Protein AF-A0A925LC93-F1 (afdb_monomer)

Secondary structure (DSSP, 8-state):
---------PPBPTTT-PBP-TTSEETTTTEEHHHHHHHHHHHHHHHHHHHHHHHTT-HHHHHHHHHHHHHH-TT-HHHHHHHHHHHHHTT-HHHHHHHHHHHHHH--SS-THHHHHHHHHH-HHHHHHHHHHHHHHHHHHHHHHTT-HHHHHHHHHHHHHH-TT-HHHHHHHHHHHHHTT-HHHHHHHHHHHHHH-TT-HHHHHHHHHH-SS--HHHHHHHHHHHHHHHHHH-TT-----TTTT--

Structure (mmCIF, N/CA/C/O backbone):
data_AF-A0A925LC93-F1
#
_entry.id   AF-A0A925LC93-F1
#
loop_
_atom_site.group_PDB
_atom_site.id
_atom_site.type_symbol
_atom_site.label_atom_id
_atom_site.label_alt_id
_atom_site.label_comp_id
_atom_site.label_asym_id
_atom_site.label_entity_id
_atom_site.label_seq_id
_atom_site.pdbx_PDB_ins_code
_atom_site.Cartn_x
_atom_site.Cartn_y
_atom_site.Cartn_z
_atom_site.occupancy
_atom_site.B_iso_or_equiv
_atom_site.auth_seq_id
_atom_site.auth_comp_id
_atom_site.auth_asym_id
_atom_site.auth_atom_id
_atom_site.pdbx_PDB_model_num
ATOM 1 N N . MET A 1 1 ? 18.180 -1.014 -65.806 1.00 37.28 1 MET A N 1
ATOM 2 C CA . MET A 1 1 ? 18.749 -2.130 -65.021 1.00 37.28 1 MET A CA 1
ATOM 3 C C . MET A 1 1 ? 18.128 -2.098 -63.640 1.00 37.28 1 MET A C 1
ATOM 5 O O . MET A 1 1 ? 18.270 -1.112 -62.933 1.00 37.28 1 MET A O 1
ATOM 9 N N . ILE A 1 2 ? 17.341 -3.122 -63.325 1.00 39.12 2 ILE A N 1
ATOM 10 C CA . ILE A 1 2 ? 16.640 -3.269 -62.051 1.00 39.12 2 ILE A CA 1
ATOM 11 C C . ILE A 1 2 ? 17.611 -3.948 -61.084 1.00 39.12 2 ILE A C 1
ATOM 13 O O . ILE A 1 2 ? 17.962 -5.098 -61.310 1.00 39.12 2 ILE A O 1
ATOM 17 N N . SER A 1 3 ? 17.992 -3.267 -60.004 1.00 31.28 3 SER A N 1
ATOM 18 C CA . SER A 1 3 ? 18.526 -3.918 -58.802 1.00 31.28 3 SER A CA 1
ATOM 19 C C . SER A 1 3 ? 17.675 -3.491 -57.616 1.00 31.28 3 SER A C 1
ATOM 21 O O . SER A 1 3 ? 17.941 -2.492 -56.952 1.00 31.28 3 SER A O 1
ATOM 23 N N . LYS A 1 4 ? 16.601 -4.250 -57.372 1.00 45.09 4 LYS A N 1
ATOM 24 C CA . LYS A 1 4 ? 15.903 -4.244 -56.085 1.00 45.09 4 LYS A CA 1
ATOM 25 C C . LYS A 1 4 ? 16.819 -4.932 -55.074 1.00 45.09 4 LYS A C 1
ATOM 27 O O . LYS A 1 4 ? 16.870 -6.157 -55.032 1.00 45.09 4 LYS A O 1
ATOM 32 N N . VAL A 1 5 ? 17.528 -4.158 -54.257 1.00 43.91 5 VAL A N 1
ATOM 33 C CA . VAL A 1 5 ? 18.134 -4.680 -53.026 1.00 43.91 5 VAL A CA 1
ATOM 34 C C . VAL A 1 5 ? 17.002 -4.816 -52.010 1.00 43.91 5 VAL A C 1
ATOM 36 O O . VAL A 1 5 ? 16.633 -3.868 -51.322 1.00 43.91 5 VAL A O 1
ATOM 39 N N . GLY A 1 6 ? 16.375 -5.992 -51.995 1.00 47.94 6 GLY A N 1
ATOM 40 C CA . GLY A 1 6 ? 15.405 -6.382 -50.978 1.00 47.94 6 GLY A CA 1
ATOM 41 C C . GLY A 1 6 ? 16.116 -6.623 -49.652 1.00 47.94 6 GLY A C 1
ATOM 42 O O . GLY A 1 6 ? 16.463 -7.753 -49.334 1.00 47.94 6 GLY A O 1
ATOM 43 N N . GLY A 1 7 ? 16.366 -5.558 -48.893 1.00 47.12 7 GLY A N 1
ATOM 44 C CA . GLY A 1 7 ? 16.861 -5.663 -47.526 1.00 47.12 7 GLY A CA 1
ATOM 45 C C . GLY A 1 7 ? 15.715 -6.018 -46.584 1.00 47.12 7 GLY A C 1
ATOM 46 O O . GLY A 1 7 ? 14.952 -5.143 -46.180 1.00 47.12 7 GLY A O 1
ATOM 47 N N . THR A 1 8 ? 15.573 -7.293 -46.221 1.00 60.09 8 THR A N 1
ATOM 48 C CA . THR A 1 8 ? 14.817 -7.671 -45.020 1.00 60.09 8 THR A CA 1
ATOM 49 C C . THR A 1 8 ? 15.475 -6.999 -43.822 1.00 60.09 8 THR A C 1
ATOM 51 O O . THR A 1 8 ? 16.607 -7.327 -43.478 1.00 60.09 8 THR A O 1
ATOM 54 N N . VAL A 1 9 ? 14.784 -6.041 -43.204 1.00 67.06 9 VAL A N 1
ATOM 55 C CA . VAL A 1 9 ? 15.244 -5.415 -41.961 1.00 67.06 9 VAL A CA 1
ATOM 56 C C . VAL A 1 9 ? 15.332 -6.505 -40.894 1.00 67.06 9 VAL A C 1
ATOM 58 O O . VAL A 1 9 ? 14.314 -7.081 -40.502 1.00 67.06 9 VAL A O 1
ATOM 61 N N . ALA A 1 10 ? 16.555 -6.797 -40.455 1.00 73.44 10 ALA A N 1
ATOM 62 C CA . ALA A 1 10 ? 16.843 -7.668 -39.327 1.00 73.44 10 ALA A CA 1
ATOM 63 C C . ALA A 1 10 ? 16.026 -7.219 -38.107 1.00 73.44 10 ALA A C 1
ATOM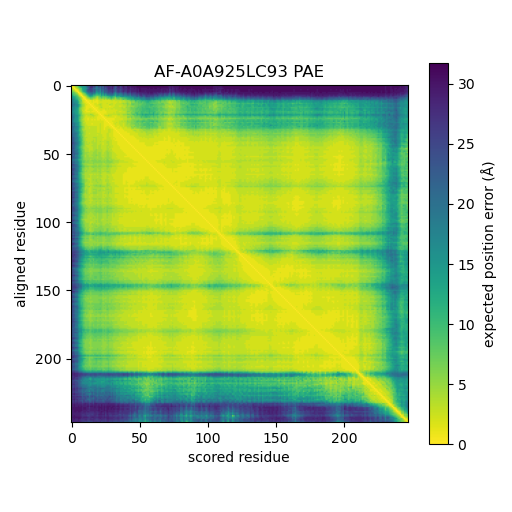 65 O O . ALA A 1 10 ? 16.143 -6.077 -37.652 1.00 73.44 10 ALA A O 1
ATOM 66 N N . LYS A 1 11 ? 15.158 -8.090 -37.579 1.00 86.19 11 LYS A N 1
ATOM 67 C CA . LYS A 1 11 ? 14.412 -7.769 -36.356 1.00 86.19 11 LYS A CA 1
ATOM 68 C C . LYS A 1 11 ? 15.338 -7.950 -35.162 1.00 86.19 11 LYS A C 1
ATOM 70 O O . LYS A 1 11 ? 15.930 -9.010 -35.001 1.00 86.19 11 LYS A O 1
ATOM 75 N N . ILE A 1 12 ? 15.420 -6.940 -34.304 1.00 91.44 12 ILE A N 1
ATOM 76 C CA . ILE A 1 12 ? 16.300 -6.942 -33.134 1.00 91.44 12 ILE A CA 1
ATOM 77 C C . ILE A 1 12 ? 15.511 -7.265 -31.862 1.00 91.44 12 ILE A C 1
ATOM 79 O O . ILE A 1 12 ? 14.385 -6.803 -31.667 1.00 91.44 12 ILE A O 1
ATOM 83 N N . CYS A 1 13 ? 16.107 -8.053 -30.969 1.00 88.75 13 CYS A N 1
ATOM 84 C CA . CYS A 1 13 ? 15.557 -8.365 -29.661 1.00 88.75 13 CYS A CA 1
ATOM 85 C C . CYS A 1 13 ? 15.525 -7.105 -28.777 1.00 88.75 13 CYS A C 1
ATOM 87 O O . CYS A 1 13 ? 16.584 -6.602 -28.394 1.00 88.75 13 CYS A O 1
ATOM 89 N N . PRO A 1 14 ? 14.347 -6.639 -28.327 1.00 85.75 14 PRO A N 1
ATOM 90 C CA . PRO A 1 14 ? 14.214 -5.416 -27.525 1.00 85.75 14 PRO A CA 1
ATOM 91 C C . PRO A 1 14 ? 14.820 -5.528 -26.117 1.00 85.75 14 PRO A C 1
ATOM 93 O O . PRO A 1 14 ? 14.906 -4.536 -25.399 1.00 85.75 14 PRO A O 1
ATOM 96 N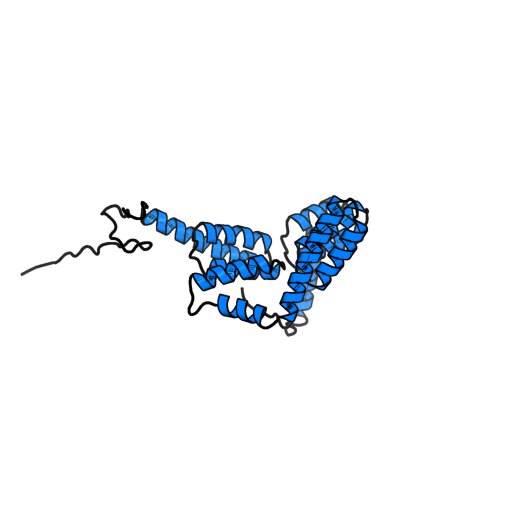 N . LYS A 1 15 ? 15.200 -6.737 -25.684 1.00 85.25 15 LYS A N 1
ATOM 97 C CA . LYS A 1 15 ? 15.798 -6.981 -24.366 1.00 85.25 15 LYS A CA 1
ATOM 98 C C . LYS A 1 15 ? 17.329 -6.954 -24.377 1.00 85.25 15 LYS A C 1
ATOM 100 O O . LYS A 1 15 ? 17.905 -6.480 -23.407 1.00 85.25 15 LYS A O 1
ATOM 105 N N . CYS A 1 16 ? 17.972 -7.500 -25.411 1.00 91.19 16 CYS A N 1
ATOM 106 C CA . CYS A 1 16 ? 19.435 -7.665 -25.447 1.00 91.19 16 CYS A CA 1
ATOM 107 C C . CYS A 1 16 ? 20.119 -7.070 -26.683 1.00 91.19 16 CYS A C 1
ATOM 109 O O . CYS A 1 16 ? 21.340 -7.046 -26.722 1.00 91.19 16 CYS A O 1
ATOM 111 N N . GLY A 1 17 ? 19.367 -6.590 -27.678 1.00 90.38 17 GLY A N 1
ATOM 112 C CA . GLY A 1 17 ? 19.939 -5.978 -28.878 1.00 90.38 17 GLY A CA 1
ATOM 113 C C . GLY A 1 17 ? 20.463 -6.962 -29.930 1.00 90.38 17 GLY A C 1
ATOM 114 O O . GLY A 1 17 ? 20.899 -6.520 -30.985 1.00 90.38 17 GLY A O 1
ATOM 115 N N . GLU A 1 18 ? 20.396 -8.275 -29.693 1.00 92.75 18 GLU A N 1
ATOM 116 C CA . GLU A 1 18 ? 20.768 -9.274 -30.702 1.00 92.75 18 GLU A CA 1
ATOM 117 C C . GLU A 1 18 ? 19.701 -9.459 -31.779 1.00 92.75 18 GLU A C 1
ATOM 119 O O . GLU A 1 18 ? 18.503 -9.309 -31.527 1.00 92.75 18 GLU A O 1
ATOM 124 N N . GLU A 1 19 ? 20.140 -9.859 -32.968 1.00 92.88 19 GLU A N 1
ATOM 125 C CA . GLU A 1 19 ? 19.260 -10.213 -34.072 1.00 92.88 19 GLU A CA 1
ATOM 126 C C . GLU A 1 19 ? 18.404 -11.446 -33.739 1.00 92.88 19 GLU A C 1
ATOM 128 O O . GLU A 1 19 ? 18.853 -12.436 -33.156 1.00 92.88 19 GLU A O 1
ATOM 133 N N . LEU A 1 20 ? 17.123 -11.368 -34.085 1.00 93.00 20 LEU A N 1
ATOM 134 C CA . LEU A 1 20 ? 16.190 -12.477 -33.981 1.00 93.00 20 LEU A CA 1
ATOM 135 C C . LEU A 1 20 ? 16.360 -13.399 -35.183 1.00 93.00 20 LEU A C 1
ATOM 137 O O . LEU A 1 20 ? 16.531 -12.945 -36.312 1.00 93.00 20 LEU A O 1
ATOM 141 N N . ASN A 1 21 ? 16.212 -14.705 -34.969 1.00 91.75 21 ASN A N 1
ATOM 142 C CA . ASN A 1 21 ? 16.171 -15.632 -36.095 1.00 91.75 21 ASN A CA 1
ATOM 143 C C . ASN A 1 21 ? 14.905 -15.426 -36.958 1.00 91.75 21 ASN A C 1
ATOM 145 O O . ASN A 1 21 ? 13.984 -14.691 -36.595 1.00 91.75 21 ASN A O 1
ATOM 149 N N . GLN A 1 22 ? 14.808 -16.151 -38.076 1.00 88.88 22 GLN A N 1
ATOM 150 C CA . GLN A 1 22 ? 13.672 -16.059 -39.009 1.00 88.88 22 GLN A CA 1
ATOM 151 C C . GLN A 1 22 ? 12.296 -16.318 -38.362 1.00 88.88 22 GLN A C 1
ATOM 153 O O . GLN A 1 22 ? 11.283 -15.830 -38.855 1.00 88.88 22 GLN A O 1
ATOM 158 N N . ARG A 1 23 ? 12.243 -17.055 -37.242 1.00 90.00 23 ARG A N 1
ATOM 159 C CA . ARG A 1 23 ? 11.014 -17.336 -36.475 1.00 90.00 23 ARG A CA 1
ATOM 160 C C . ARG A 1 23 ? 10.748 -16.308 -35.365 1.00 90.00 23 ARG A C 1
ATOM 162 O O . ARG A 1 23 ? 9.861 -16.512 -34.543 1.00 90.00 23 ARG A O 1
ATOM 169 N N . GLY A 1 24 ? 11.523 -15.225 -35.296 1.00 91.44 24 GLY A N 1
ATOM 170 C CA . GLY A 1 24 ? 11.398 -14.197 -34.264 1.00 91.44 24 GLY A CA 1
ATOM 171 C C . GLY A 1 24 ? 11.892 -14.638 -32.883 1.00 91.44 24 GLY A C 1
ATOM 172 O O . GLY A 1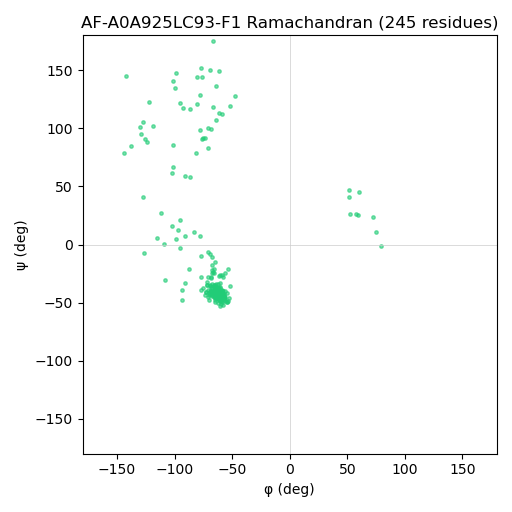 24 ? 11.440 -14.094 -31.880 1.00 91.44 24 GLY A O 1
ATOM 173 N N . PHE A 1 25 ? 12.779 -15.630 -32.792 1.00 94.12 25 PHE A N 1
ATOM 174 C CA . PHE A 1 25 ? 13.330 -16.122 -31.527 1.00 94.12 25 PHE A CA 1
ATOM 175 C C . PHE A 1 25 ? 14.717 -15.537 -31.248 1.00 94.12 25 PHE A C 1
ATOM 177 O O . PHE A 1 25 ? 15.576 -15.511 -32.129 1.00 94.12 25 PHE A O 1
ATOM 184 N N . CYS A 1 26 ? 14.936 -15.094 -30.008 1.00 93.88 26 CYS A N 1
ATOM 185 C CA . CYS A 1 26 ? 16.228 -14.608 -29.535 1.00 93.88 26 CYS A CA 1
ATOM 186 C C . CYS A 1 26 ? 17.017 -15.749 -28.881 1.00 93.88 26 CYS A C 1
ATOM 188 O O . CYS A 1 26 ? 16.591 -16.275 -27.850 1.00 93.88 26 CYS A O 1
ATOM 190 N N . ALA A 1 27 ? 18.178 -16.094 -29.444 1.00 93.12 27 ALA A N 1
ATOM 191 C CA . ALA A 1 27 ? 19.026 -17.174 -28.938 1.00 93.12 27 ALA A CA 1
ATOM 192 C C . ALA A 1 27 ? 19.593 -16.875 -27.539 1.00 93.12 27 ALA A C 1
ATOM 194 O O . ALA A 1 27 ? 19.545 -17.737 -26.662 1.00 93.12 27 ALA A O 1
ATOM 195 N N . ASN A 1 28 ? 20.046 -15.642 -27.302 1.00 93.25 28 ASN A N 1
ATOM 196 C CA . ASN A 1 28 ? 20.601 -15.226 -26.015 1.00 93.25 28 ASN A CA 1
ATOM 197 C C . ASN A 1 28 ? 19.532 -15.122 -24.912 1.00 93.25 28 ASN A C 1
ATOM 199 O O . ASN A 1 28 ? 19.661 -15.705 -23.838 1.00 93.25 28 ASN A O 1
ATOM 203 N N . CYS A 1 29 ? 18.402 -14.461 -25.189 1.00 91.12 29 CYS A N 1
ATOM 204 C CA . CYS A 1 29 ? 17.313 -14.340 -24.211 1.00 91.12 29 CYS A CA 1
ATOM 205 C C . CYS A 1 29 ? 16.450 -15.603 -24.069 1.00 91.12 29 CYS A C 1
ATOM 207 O O . CYS A 1 29 ? 15.614 -15.642 -23.164 1.00 91.12 29 CYS A O 1
ATOM 209 N N . LYS A 1 30 ? 16.621 -16.592 -24.956 1.00 94.19 30 LYS A N 1
ATOM 210 C CA . LYS A 1 30 ? 15.855 -17.848 -25.011 1.00 94.19 30 LYS A CA 1
ATOM 211 C C . LYS A 1 30 ? 14.337 -17.632 -25.005 1.00 94.19 30 LYS A C 1
ATOM 213 O O . LYS A 1 30 ? 13.597 -18.343 -24.331 1.00 94.19 30 LYS A O 1
ATOM 218 N N . ILE A 1 31 ? 13.869 -16.620 -25.735 1.00 91.12 31 ILE A N 1
ATOM 219 C CA . ILE A 1 31 ? 12.456 -16.225 -25.778 1.00 91.12 31 ILE A CA 1
ATOM 220 C C . ILE A 1 31 ? 12.064 -15.789 -27.188 1.00 91.12 31 ILE A C 1
ATOM 222 O O . ILE A 1 31 ? 12.865 -15.180 -27.904 1.00 91.12 31 ILE A O 1
ATOM 226 N N . SER A 1 32 ? 10.825 -16.085 -27.589 1.00 93.56 32 SER A N 1
ATOM 227 C CA . SER A 1 32 ? 10.263 -15.521 -28.814 1.00 93.56 32 SER A CA 1
ATOM 228 C C . SER A 1 32 ? 9.845 -14.067 -28.602 1.00 93.56 32 SER A C 1
ATOM 230 O O . SER A 1 32 ? 9.361 -13.678 -27.536 1.00 93.56 32 SER A O 1
ATOM 232 N N . PHE A 1 33 ? 10.019 -13.255 -29.639 1.00 89.94 33 PHE A N 1
ATOM 233 C CA . PHE A 1 33 ? 9.636 -11.850 -29.644 1.00 89.94 33 PHE A CA 1
ATOM 234 C C . PHE A 1 33 ? 8.142 -11.662 -29.370 1.00 89.94 33 PHE A C 1
ATOM 236 O O . PHE A 1 33 ? 7.778 -10.805 -28.573 1.00 89.94 33 PHE A O 1
ATOM 243 N N . GLU A 1 34 ? 7.288 -12.519 -29.932 1.00 91.31 34 GLU A N 1
ATOM 244 C CA . GLU A 1 34 ? 5.842 -12.483 -29.694 1.00 91.31 34 GLU A CA 1
ATOM 245 C C . GLU A 1 34 ? 5.492 -12.715 -28.214 1.00 91.31 34 GLU A C 1
ATOM 247 O O . GLU A 1 34 ? 4.667 -12.004 -27.642 1.00 91.31 34 GLU A O 1
ATOM 252 N N . VAL A 1 35 ? 6.140 -13.682 -27.552 1.00 91.38 35 VAL A N 1
ATOM 253 C CA . VAL A 1 35 ? 5.918 -13.930 -26.118 1.00 91.38 35 VAL A CA 1
ATOM 254 C C . VAL A 1 35 ? 6.415 -12.747 -25.288 1.00 91.38 35 VAL A C 1
ATOM 256 O O . VAL A 1 35 ? 5.733 -12.324 -24.355 1.00 91.38 35 VAL A O 1
ATOM 259 N N . TYR A 1 36 ? 7.569 -12.174 -25.640 1.00 90.50 36 TYR A N 1
ATOM 260 C CA . TYR A 1 36 ? 8.074 -10.965 -24.991 1.00 90.50 36 TYR A CA 1
ATOM 261 C C . TYR A 1 36 ? 7.093 -9.788 -25.127 1.00 90.50 36 TYR A C 1
ATOM 263 O O . TYR A 1 36 ? 6.801 -9.109 -24.141 1.00 90.50 36 TYR A O 1
ATOM 271 N N . GLU A 1 37 ? 6.555 -9.561 -26.324 1.00 91.31 37 GLU A N 1
ATOM 272 C CA . GLU A 1 37 ? 5.590 -8.496 -26.593 1.00 91.31 37 GLU A CA 1
ATOM 273 C C . GLU A 1 37 ? 4.298 -8.698 -25.796 1.00 91.31 37 GLU A C 1
ATOM 275 O O . GLU A 1 37 ? 3.832 -7.764 -25.141 1.00 91.31 37 GLU A O 1
ATOM 280 N N . LYS A 1 38 ? 3.779 -9.932 -25.746 1.00 94.69 38 LYS A N 1
ATOM 281 C CA . LYS A 1 38 ? 2.618 -10.282 -24.915 1.00 94.69 38 LYS A CA 1
ATOM 282 C C . LYS A 1 38 ? 2.865 -9.979 -23.438 1.00 94.69 38 LYS A C 1
ATOM 284 O O . LYS A 1 38 ? 2.020 -9.351 -22.810 1.00 94.69 38 LYS A O 1
ATOM 289 N N . ILE A 1 39 ? 4.033 -10.334 -22.894 1.00 93.75 39 ILE A N 1
ATOM 290 C CA . ILE A 1 39 ? 4.407 -10.020 -21.502 1.00 93.75 39 ILE A CA 1
ATOM 291 C C . ILE A 1 39 ? 4.383 -8.503 -21.251 1.00 93.75 39 ILE A C 1
ATOM 293 O O . ILE A 1 39 ? 3.812 -8.043 -20.256 1.00 93.75 39 ILE A O 1
ATOM 297 N N . LYS A 1 40 ? 4.969 -7.710 -22.158 1.00 94.75 40 LYS A N 1
ATOM 298 C CA . LYS A 1 40 ? 4.974 -6.242 -22.057 1.00 94.75 40 LYS A CA 1
ATOM 299 C C . LYS A 1 40 ? 3.565 -5.657 -22.155 1.00 94.75 40 LYS A C 1
ATOM 301 O O . LYS A 1 40 ? 3.217 -4.774 -21.370 1.00 94.75 40 LYS A O 1
ATOM 306 N N . LEU A 1 41 ? 2.745 -6.155 -23.079 1.00 96.25 41 LEU A N 1
ATOM 307 C CA . LEU A 1 41 ? 1.363 -5.717 -23.252 1.00 96.25 41 LEU A CA 1
ATOM 308 C C . LEU A 1 41 ? 0.515 -6.037 -22.015 1.00 96.25 41 LEU A C 1
ATOM 310 O O . LEU A 1 41 ? -0.182 -5.153 -21.519 1.00 96.25 41 LEU A O 1
ATOM 314 N N . SER A 1 42 ? 0.637 -7.246 -21.460 1.00 97.88 42 SER A N 1
ATOM 315 C CA . SER A 1 42 ? -0.044 -7.629 -20.219 1.00 97.88 42 SER A CA 1
ATOM 316 C C . SER A 1 42 ? 0.337 -6.712 -19.057 1.00 97.88 42 SER A C 1
ATOM 318 O O . SER A 1 42 ? -0.531 -6.296 -18.290 1.00 97.88 42 SER A O 1
ATOM 320 N N . SER A 1 43 ? 1.614 -6.327 -18.943 1.00 98.31 43 SER A N 1
ATOM 321 C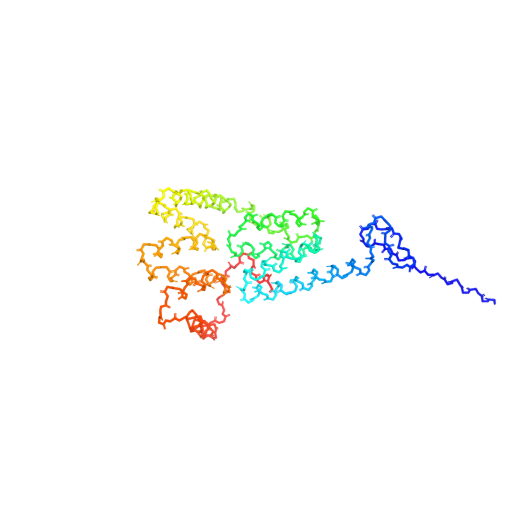 CA . SER A 1 43 ? 2.039 -5.357 -17.928 1.00 98.31 43 SER A CA 1
ATOM 322 C C . SER A 1 43 ? 1.360 -3.991 -18.102 1.00 98.31 43 SER A C 1
ATOM 324 O O . SER A 1 43 ? 0.862 -3.436 -17.119 1.00 98.31 43 SER A O 1
ATOM 326 N N . LYS A 1 44 ? 1.281 -3.465 -19.333 1.00 97.94 44 LYS A N 1
ATOM 327 C CA . LYS A 1 44 ? 0.609 -2.185 -19.633 1.00 97.94 44 LYS A CA 1
ATOM 328 C C . LYS A 1 44 ? -0.894 -2.232 -19.343 1.00 97.94 44 LYS A C 1
ATOM 330 O O . LYS A 1 44 ? -1.435 -1.296 -18.763 1.00 97.94 44 LYS A O 1
ATOM 335 N N . GLN A 1 45 ? -1.561 -3.331 -19.692 1.00 98.38 45 GLN A N 1
ATOM 336 C CA . GLN A 1 45 ? -2.982 -3.528 -19.390 1.00 98.38 45 GLN A CA 1
ATOM 337 C C . GLN A 1 45 ? -3.242 -3.524 -17.879 1.00 98.38 45 GLN A C 1
ATOM 339 O O . GLN A 1 45 ? -4.127 -2.814 -17.405 1.00 98.38 45 GLN A O 1
ATOM 344 N N . LEU A 1 46 ? -2.423 -4.251 -17.112 1.00 98.69 46 LEU A N 1
ATOM 345 C CA . LEU A 1 46 ? -2.511 -4.278 -15.650 1.00 98.69 46 LEU A CA 1
ATOM 346 C C . LEU A 1 46 ? -2.215 -2.910 -15.017 1.00 98.69 46 LEU A C 1
ATOM 348 O O . LEU A 1 46 ? -2.825 -2.566 -14.007 1.00 98.69 46 LEU A O 1
ATOM 352 N N . TYR A 1 47 ? -1.315 -2.117 -15.606 1.00 98.38 47 TYR A N 1
ATOM 353 C CA . TYR A 1 47 ? -1.083 -0.731 -15.191 1.00 98.38 47 TYR A CA 1
ATOM 354 C C . TYR A 1 47 ? -2.340 0.129 -15.371 1.00 98.38 47 TYR A C 1
ATOM 356 O O . TYR A 1 47 ? -2.774 0.765 -14.413 1.00 98.38 47 TYR A O 1
ATOM 364 N N . ASN A 1 48 ? -2.963 0.095 -16.553 1.00 98.06 48 ASN A N 1
ATOM 365 C CA . ASN A 1 48 ? -4.185 0.858 -16.829 1.00 98.06 48 ASN A CA 1
ATOM 366 C C . ASN A 1 48 ? -5.332 0.449 -15.894 1.00 98.06 48 ASN A C 1
ATOM 368 O O . ASN A 1 48 ? -6.051 1.303 -15.378 1.00 98.06 48 ASN A O 1
ATOM 372 N N . GLN A 1 49 ? -5.467 -0.853 -15.621 1.00 98.50 49 GLN A N 1
ATOM 373 C CA . GLN A 1 49 ? -6.421 -1.356 -14.635 1.00 98.50 49 GLN A CA 1
ATOM 374 C C . GLN A 1 49 ? -6.111 -0.819 -13.230 1.00 98.50 49 GLN A C 1
ATOM 376 O O . GLN A 1 49 ? -7.015 -0.374 -12.528 1.00 98.50 49 GLN A O 1
ATOM 381 N N . GLY A 1 50 ? -4.839 -0.818 -12.826 1.00 98.25 50 GLY A N 1
ATOM 382 C CA . GLY A 1 50 ? -4.405 -0.269 -11.541 1.00 98.25 50 GLY A CA 1
ATOM 383 C C . GLY A 1 50 ? -4.681 1.222 -11.402 1.00 98.25 50 GLY A C 1
ATOM 384 O O . GLY A 1 50 ? -5.128 1.659 -10.346 1.00 98.25 50 GLY A O 1
ATOM 385 N N . LEU A 1 51 ? -4.484 1.988 -12.476 1.00 97.50 51 LEU A N 1
ATOM 386 C CA . LEU A 1 51 ? -4.818 3.409 -12.525 1.00 97.50 51 LEU A CA 1
ATOM 387 C C . LEU A 1 51 ? -6.321 3.633 -12.335 1.00 97.50 51 LEU A C 1
ATOM 389 O O . LEU A 1 51 ? -6.713 4.468 -11.524 1.00 97.50 51 LEU A O 1
ATOM 393 N N . HIS A 1 52 ? -7.158 2.864 -13.034 1.00 97.50 52 HIS A N 1
ATOM 394 C CA . HIS A 1 52 ? -8.610 2.936 -12.876 1.00 97.50 52 HIS A CA 1
ATOM 395 C C . HIS A 1 52 ? -9.046 2.617 -11.437 1.00 97.50 52 HIS A C 1
ATOM 397 O O . HIS A 1 52 ? -9.803 3.379 -10.841 1.00 97.50 52 HIS A O 1
ATOM 403 N N . LEU A 1 53 ? -8.537 1.525 -10.856 1.00 97.56 53 LEU A N 1
ATOM 404 C CA . LEU A 1 53 ? -8.856 1.127 -9.479 1.00 97.56 53 LEU A CA 1
ATOM 405 C C . LEU A 1 53 ? -8.426 2.192 -8.462 1.00 97.56 53 LEU A C 1
ATOM 407 O O . LEU A 1 53 ? -9.193 2.545 -7.569 1.00 97.56 53 LEU A O 1
ATOM 411 N N . ALA A 1 54 ? -7.241 2.777 -8.637 1.00 96.75 54 ALA A N 1
ATOM 412 C CA . ALA A 1 54 ? -6.767 3.825 -7.747 1.00 96.75 54 ALA A CA 1
ATOM 413 C C . ALA A 1 54 ? -7.616 5.110 -7.835 1.00 96.75 54 ALA A C 1
ATOM 415 O O . ALA A 1 54 ? -7.865 5.738 -6.805 1.00 96.75 54 ALA A O 1
ATOM 416 N N . LYS A 1 55 ? -8.124 5.464 -9.029 1.00 94.44 55 LYS A N 1
ATOM 417 C CA . LYS A 1 55 ? -9.045 6.604 -9.228 1.00 94.44 55 LYS A CA 1
ATOM 418 C C . LYS A 1 55 ? -10.343 6.457 -8.450 1.00 94.44 55 LYS A C 1
ATOM 420 O O . LYS A 1 55 ? -10.789 7.417 -7.832 1.00 94.44 55 LYS A O 1
ATOM 425 N N . VAL A 1 56 ? -10.913 5.254 -8.432 1.00 93.56 56 VAL A N 1
ATOM 426 C CA . VAL A 1 56 ? -12.125 4.947 -7.653 1.00 93.56 56 VAL A CA 1
ATOM 427 C C . VAL A 1 56 ? -11.823 4.610 -6.186 1.00 93.56 56 VAL A C 1
ATOM 429 O O . VAL A 1 56 ? -12.704 4.167 -5.456 1.00 93.56 56 VAL A O 1
ATOM 432 N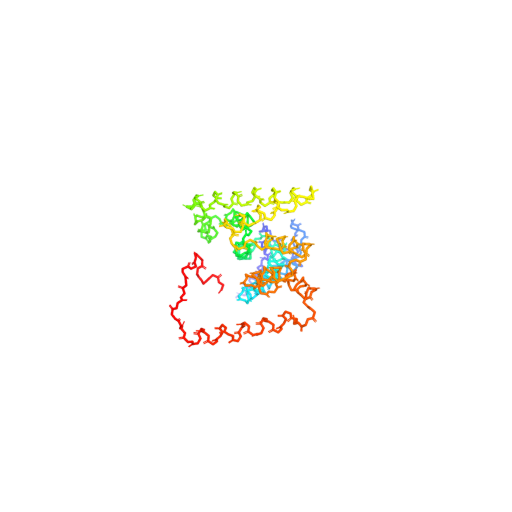 N . ARG A 1 57 ? -10.579 4.838 -5.736 1.00 94.88 57 ARG A N 1
ATOM 433 C CA . ARG A 1 57 ? -10.081 4.573 -4.375 1.00 94.88 57 ARG A CA 1
ATOM 434 C C . ARG A 1 57 ? -10.194 3.111 -3.928 1.00 94.88 57 ARG A C 1
ATOM 436 O O . ARG A 1 57 ? -10.195 2.845 -2.729 1.00 94.88 57 ARG A O 1
ATOM 443 N N . ASP A 1 58 ? -10.213 2.171 -4.872 1.00 96.06 58 ASP A N 1
ATOM 444 C CA . ASP A 1 58 ? -9.940 0.754 -4.612 1.00 96.06 58 ASP A CA 1
ATOM 445 C C . ASP A 1 58 ? -8.418 0.550 -4.573 1.00 96.06 58 ASP A C 1
ATOM 447 O O . ASP A 1 58 ? -7.773 0.157 -5.552 1.00 96.06 58 ASP A O 1
ATOM 451 N N . LEU A 1 59 ? -7.816 0.911 -3.437 1.00 97.75 59 LEU A N 1
ATOM 452 C CA . LEU A 1 59 ? -6.364 0.919 -3.269 1.00 97.75 59 LEU A CA 1
ATOM 453 C C . LEU A 1 59 ? -5.830 -0.506 -3.098 1.00 97.75 59 LEU A C 1
ATOM 455 O O . LEU A 1 59 ? -4.777 -0.834 -3.649 1.00 97.75 59 LEU A O 1
ATOM 459 N N . SER A 1 60 ? -6.565 -1.376 -2.400 1.00 96.94 60 SER A N 1
ATOM 460 C CA . SER A 1 60 ? -6.204 -2.794 -2.280 1.00 96.94 60 SER A CA 1
ATOM 461 C C . SER A 1 60 ? -6.231 -3.512 -3.635 1.00 96.94 60 SER A C 1
ATOM 463 O O . SER A 1 60 ? -5.294 -4.249 -3.968 1.00 96.94 60 SER A O 1
ATOM 465 N N . GLY A 1 61 ? -7.257 -3.262 -4.453 1.00 97.69 61 GLY A N 1
ATOM 466 C CA . GLY A 1 61 ? -7.361 -3.769 -5.818 1.00 97.69 61 GLY A CA 1
ATOM 467 C C . GLY A 1 61 ? -6.255 -3.220 -6.717 1.00 97.69 61 GLY A C 1
ATOM 468 O O . GLY A 1 61 ? -5.589 -3.993 -7.413 1.00 97.69 61 GLY A O 1
ATOM 469 N N . ALA A 1 62 ? -5.990 -1.909 -6.648 1.00 98.44 62 ALA A N 1
ATOM 470 C CA . ALA A 1 62 ? -4.897 -1.277 -7.383 1.00 98.44 62 ALA A CA 1
ATOM 471 C C . ALA A 1 62 ? -3.536 -1.908 -7.039 1.00 98.44 62 ALA A C 1
ATOM 473 O O . ALA A 1 62 ? -2.779 -2.258 -7.946 1.00 98.44 62 ALA A O 1
ATOM 474 N N . ILE A 1 63 ? -3.236 -2.138 -5.753 1.00 98.50 63 ILE A N 1
ATOM 475 C CA . ILE A 1 63 ? -1.999 -2.815 -5.321 1.00 98.50 63 ILE A CA 1
ATOM 476 C C . ILE A 1 63 ? -1.876 -4.195 -5.969 1.00 98.50 63 ILE A C 1
ATOM 478 O O . ILE A 1 63 ? -0.811 -4.523 -6.495 1.00 98.50 63 ILE A O 1
ATOM 482 N N . ASN A 1 64 ? -2.944 -5.000 -5.963 1.00 98.25 64 ASN A N 1
ATOM 483 C CA . ASN A 1 64 ? -2.917 -6.353 -6.522 1.00 98.25 64 ASN A CA 1
ATOM 484 C C . ASN A 1 64 ? -2.518 -6.344 -8.008 1.00 98.25 64 ASN A C 1
ATOM 486 O O . ASN A 1 64 ? -1.564 -7.022 -8.412 1.00 98.25 64 ASN A O 1
ATOM 490 N N . VAL A 1 65 ? -3.202 -5.537 -8.822 1.00 98.56 65 VAL A N 1
ATOM 491 C CA . VAL A 1 65 ? -2.957 -5.506 -10.270 1.00 98.56 65 VAL A CA 1
ATOM 492 C C . VAL A 1 65 ? -1.628 -4.836 -10.617 1.00 98.56 65 VAL A C 1
ATOM 494 O O . VAL A 1 65 ? -0.924 -5.314 -11.507 1.00 98.56 65 VAL A O 1
ATOM 497 N N . LEU A 1 66 ? -1.206 -3.810 -9.873 1.00 98.75 66 LEU A N 1
ATOM 498 C CA . LEU A 1 66 ? 0.076 -3.136 -10.093 1.00 98.75 66 LEU A CA 1
ATOM 499 C C . LEU A 1 66 ? 1.265 -4.013 -9.699 1.00 98.75 66 LEU A C 1
ATOM 501 O O . LEU A 1 66 ? 2.256 -4.070 -10.427 1.00 98.75 66 LEU A O 1
ATOM 505 N N . GLN A 1 67 ? 1.165 -4.778 -8.608 1.00 98.62 67 GLN A N 1
ATOM 506 C CA . GLN A 1 67 ? 2.172 -5.790 -8.291 1.00 98.62 67 GLN A CA 1
ATOM 507 C C . GLN A 1 67 ? 2.306 -6.810 -9.425 1.00 98.62 67 GLN A C 1
ATOM 509 O O . GLN A 1 67 ? 3.423 -7.177 -9.788 1.00 98.62 67 GLN A O 1
ATOM 514 N N . ARG A 1 68 ? 1.188 -7.269 -10.005 1.00 98.56 68 ARG A N 1
ATOM 515 C CA . ARG A 1 68 ? 1.216 -8.170 -11.167 1.00 98.56 68 ARG A CA 1
ATOM 516 C C . ARG A 1 68 ? 1.843 -7.483 -12.381 1.00 98.56 68 ARG A C 1
ATOM 518 O O . ARG A 1 68 ? 2.697 -8.091 -13.018 1.00 98.56 68 ARG A O 1
ATOM 525 N N . SER A 1 69 ? 1.505 -6.221 -12.650 1.00 98.62 69 SER A N 1
ATOM 526 C CA . SER A 1 69 ? 2.104 -5.422 -13.729 1.00 98.62 69 SER A CA 1
ATOM 527 C C . SER A 1 69 ? 3.635 -5.396 -13.632 1.00 98.62 69 SER A C 1
ATOM 529 O O . SER A 1 69 ? 4.317 -5.723 -14.606 1.00 98.62 69 SER A O 1
ATOM 531 N N . VAL A 1 70 ? 4.174 -5.114 -12.440 1.00 97.88 70 VAL A N 1
ATOM 532 C CA . VAL A 1 70 ? 5.624 -5.072 -12.172 1.00 97.88 70 VAL A CA 1
ATOM 533 C C . VAL A 1 70 ? 6.267 -6.469 -12.181 1.00 97.88 70 VAL A C 1
ATOM 535 O O . VAL A 1 70 ? 7.451 -6.602 -12.496 1.00 97.88 70 VAL A O 1
ATOM 538 N N . ARG A 1 71 ? 5.516 -7.533 -11.859 1.00 97.31 71 ARG A N 1
ATOM 539 C CA . ARG A 1 71 ? 5.991 -8.923 -12.002 1.00 97.31 71 ARG A CA 1
ATOM 540 C C . ARG A 1 71 ? 6.137 -9.325 -13.472 1.00 97.31 71 ARG A C 1
ATOM 542 O O . ARG A 1 71 ? 7.141 -9.950 -13.802 1.00 97.31 71 ARG A O 1
ATOM 549 N N . PHE A 1 72 ? 5.175 -8.961 -14.327 1.00 95.44 72 PHE A N 1
ATOM 550 C CA . PHE A 1 72 ? 5.259 -9.190 -15.776 1.00 95.44 72 PHE A CA 1
ATOM 551 C C . PHE A 1 72 ? 6.393 -8.377 -16.399 1.00 95.44 72 PHE A C 1
ATOM 553 O O . PHE A 1 72 ? 7.217 -8.923 -17.127 1.00 95.44 72 PHE A O 1
ATOM 560 N N . ASP A 1 73 ? 6.469 -7.087 -16.074 1.00 95.75 73 ASP A N 1
ATOM 561 C CA . ASP A 1 73 ? 7.531 -6.216 -16.551 1.00 95.75 73 ASP A CA 1
ATOM 562 C C . ASP A 1 73 ? 8.173 -5.422 -15.416 1.00 95.75 73 ASP A C 1
ATOM 564 O O . ASP A 1 73 ? 7.692 -4.370 -14.987 1.00 95.75 73 ASP A O 1
ATOM 568 N N . LYS A 1 74 ? 9.345 -5.891 -14.981 1.00 94.44 74 LYS A N 1
ATOM 569 C CA . LYS A 1 74 ? 10.129 -5.220 -13.943 1.00 94.44 74 LYS A CA 1
ATOM 570 C C . LYS A 1 74 ? 10.628 -3.842 -14.372 1.00 94.44 74 LYS A C 1
ATOM 572 O O . LYS A 1 74 ? 11.077 -3.125 -13.480 1.00 94.44 74 LYS A O 1
ATOM 577 N N . THR A 1 75 ? 10.601 -3.487 -15.658 1.00 94.06 75 THR A N 1
ATOM 578 C CA . THR A 1 75 ? 11.028 -2.172 -16.167 1.00 94.06 75 THR A CA 1
ATOM 579 C C . THR A 1 75 ? 9.858 -1.220 -16.409 1.00 94.06 75 THR A C 1
ATOM 581 O O . THR A 1 75 ? 10.076 -0.133 -16.934 1.00 94.06 75 THR A O 1
ATOM 584 N N . ASN A 1 76 ? 8.623 -1.601 -16.065 1.00 96.62 76 ASN A N 1
ATOM 585 C CA . ASN A 1 76 ? 7.475 -0.706 -16.171 1.00 96.62 76 ASN A CA 1
ATOM 586 C C . ASN A 1 76 ? 7.534 0.357 -15.057 1.00 96.62 76 ASN A C 1
ATOM 588 O O . ASN A 1 76 ? 7.076 0.141 -13.931 1.00 96.62 76 ASN A O 1
ATOM 592 N N . ILE A 1 77 ? 8.163 1.490 -15.376 1.00 96.81 77 ILE A N 1
ATOM 593 C CA . ILE A 1 77 ? 8.406 2.607 -14.454 1.00 96.81 77 ILE A CA 1
ATOM 594 C C . ILE A 1 77 ? 7.096 3.234 -13.975 1.00 96.81 77 ILE A C 1
ATOM 596 O O . ILE A 1 77 ? 6.964 3.521 -12.784 1.00 96.81 77 ILE A O 1
ATOM 600 N N . ASP A 1 78 ? 6.109 3.377 -14.858 1.00 96.75 78 ASP A N 1
ATOM 601 C CA . ASP A 1 78 ? 4.820 3.987 -14.525 1.00 96.75 78 ASP A CA 1
ATOM 602 C C . ASP A 1 78 ? 4.049 3.130 -13.519 1.00 96.75 78 ASP A C 1
ATOM 604 O O . ASP A 1 78 ? 3.571 3.639 -12.504 1.00 96.75 78 ASP A O 1
ATOM 608 N N . ALA A 1 79 ? 4.026 1.807 -13.720 1.00 98.06 79 ALA A N 1
ATOM 609 C CA . ALA A 1 79 ? 3.431 0.875 -12.766 1.00 98.06 79 ALA A CA 1
ATOM 610 C C . ALA A 1 79 ? 4.129 0.895 -11.403 1.00 98.06 79 ALA A C 1
ATOM 612 O O . ALA A 1 79 ? 3.453 0.858 -10.376 1.00 98.06 79 ALA A O 1
ATOM 613 N N . ARG A 1 80 ? 5.466 0.993 -11.366 1.00 98.00 80 ARG A N 1
ATOM 614 C CA . ARG A 1 80 ? 6.218 1.117 -10.104 1.00 98.00 80 ARG A CA 1
ATOM 615 C C . ARG A 1 80 ? 5.911 2.422 -9.383 1.00 98.00 80 ARG A C 1
ATOM 617 O O . ARG A 1 80 ? 5.689 2.411 -8.174 1.00 98.00 80 ARG A O 1
ATOM 624 N N . ASN A 1 81 ? 5.900 3.535 -10.111 1.00 98.06 81 ASN A N 1
ATOM 625 C CA . ASN A 1 81 ? 5.637 4.852 -9.542 1.00 98.06 81 ASN A CA 1
ATOM 626 C C . ASN A 1 81 ? 4.222 4.932 -8.974 1.00 98.06 81 ASN A C 1
ATOM 628 O O . ASN A 1 81 ? 4.052 5.365 -7.833 1.00 98.06 81 ASN A O 1
ATOM 632 N N . LEU A 1 82 ? 3.247 4.426 -9.730 1.00 98.31 82 LEU A N 1
ATOM 633 C CA . LEU A 1 82 ? 1.859 4.325 -9.307 1.00 98.31 82 LEU A CA 1
ATOM 634 C C . LEU A 1 82 ? 1.695 3.394 -8.100 1.00 98.31 82 LEU A C 1
ATOM 636 O O . LEU A 1 82 ? 1.036 3.761 -7.134 1.00 98.31 82 LEU A O 1
ATOM 640 N N . LEU A 1 83 ? 2.347 2.226 -8.099 1.00 98.56 83 LEU A N 1
ATOM 641 C CA . LEU A 1 83 ? 2.333 1.311 -6.955 1.00 98.56 83 LEU A CA 1
ATOM 642 C C . LEU A 1 83 ? 2.889 1.981 -5.692 1.00 98.56 83 LEU A C 1
ATOM 644 O O . LEU A 1 83 ? 2.330 1.812 -4.611 1.00 98.56 83 LEU A O 1
ATOM 648 N N . GLY A 1 84 ? 3.961 2.766 -5.826 1.00 98.12 84 GLY A N 1
ATOM 649 C CA . GLY A 1 84 ? 4.510 3.540 -4.718 1.00 98.12 84 GLY A CA 1
ATOM 650 C C . GLY A 1 84 ? 3.526 4.584 -4.180 1.00 98.12 84 GLY A C 1
ATOM 651 O O . GLY A 1 84 ? 3.347 4.675 -2.968 1.00 98.12 84 GLY A O 1
ATOM 652 N N . LEU A 1 85 ? 2.823 5.309 -5.058 1.00 97.81 85 LEU A N 1
ATOM 653 C CA . LEU A 1 85 ? 1.776 6.255 -4.650 1.00 97.81 85 LEU A CA 1
ATOM 654 C C . LEU A 1 85 ? 0.635 5.559 -3.908 1.00 97.81 85 LEU A C 1
ATOM 656 O O . LEU A 1 85 ? 0.221 6.028 -2.853 1.00 97.81 85 LEU A O 1
ATOM 660 N N . VAL A 1 86 ? 0.154 4.423 -4.417 1.00 98.19 86 VAL A N 1
ATOM 661 C CA . VAL A 1 86 ? -0.932 3.678 -3.768 1.00 98.19 86 VAL A CA 1
ATOM 662 C C . VAL A 1 86 ? -0.499 3.160 -2.391 1.00 98.19 86 VAL A C 1
ATOM 664 O O . VAL A 1 86 ? -1.262 3.284 -1.436 1.00 98.19 86 VAL A O 1
ATOM 667 N N . TYR A 1 87 ? 0.737 2.663 -2.240 1.00 98.31 87 TYR A N 1
ATOM 668 C CA . TYR A 1 87 ? 1.270 2.307 -0.919 1.00 98.31 87 TYR A CA 1
ATOM 669 C C . TYR A 1 87 ? 1.339 3.503 0.029 1.00 98.31 87 TYR A C 1
ATOM 671 O O . TYR A 1 87 ? 0.966 3.387 1.196 1.00 98.31 87 TYR A O 1
ATOM 679 N N . PHE A 1 88 ? 1.785 4.658 -0.461 1.00 95.62 88 PHE A N 1
ATOM 680 C CA . PHE A 1 88 ? 1.837 5.875 0.340 1.00 95.62 88 PHE A CA 1
ATOM 681 C C . PHE A 1 88 ? 0.436 6.306 0.804 1.00 95.62 88 PHE A C 1
ATOM 683 O O . PHE A 1 88 ? 0.244 6.670 1.963 1.00 95.62 88 PHE A O 1
ATOM 690 N N . GLU A 1 89 ? -0.564 6.185 -0.070 1.00 95.62 89 GLU A N 1
ATOM 691 C CA . GLU A 1 89 ? -1.960 6.505 0.230 1.00 95.62 89 GLU A CA 1
ATOM 692 C C . GLU A 1 89 ? -2.603 5.584 1.281 1.00 95.62 89 GLU A C 1
ATOM 694 O O . GLU A 1 89 ? -3.514 6.031 1.972 1.00 95.62 89 GLU A O 1
ATOM 699 N N . ILE A 1 90 ? -2.113 4.354 1.470 1.00 96.50 90 ILE A N 1
ATOM 700 C CA . ILE A 1 90 ? -2.556 3.455 2.559 1.00 96.50 90 ILE A CA 1
ATOM 701 C C . ILE A 1 90 ? -1.638 3.487 3.795 1.00 96.50 90 ILE A C 1
ATOM 703 O O . ILE A 1 90 ? -1.713 2.616 4.667 1.00 96.50 90 ILE A O 1
ATOM 707 N N . GLY A 1 91 ? -0.732 4.469 3.862 1.00 94.44 91 GLY A N 1
ATOM 708 C CA . GLY A 1 91 ? 0.202 4.653 4.973 1.00 94.44 91 GLY A CA 1
ATOM 709 C C . GLY A 1 91 ? 1.369 3.659 5.007 1.00 94.44 91 GLY A C 1
ATOM 710 O O . GLY A 1 91 ? 2.101 3.626 5.994 1.00 94.44 91 GLY A O 1
ATOM 711 N N . GLU A 1 92 ? 1.586 2.874 3.950 1.00 95.44 92 GLU A N 1
ATOM 712 C CA . GLU A 1 92 ? 2.699 1.924 3.798 1.00 95.44 92 GLU A CA 1
ATOM 713 C C . GLU A 1 92 ? 3.946 2.614 3.220 1.00 95.44 92 GLU A C 1
ATOM 715 O O . GLU A 1 92 ? 4.474 2.251 2.165 1.00 95.44 92 GLU A O 1
ATOM 720 N N . THR A 1 93 ? 4.437 3.648 3.907 1.00 92.25 93 THR A N 1
ATOM 721 C CA . THR A 1 93 ? 5.486 4.531 3.371 1.00 92.25 93 THR A CA 1
ATOM 722 C C . THR A 1 93 ? 6.792 3.806 3.044 1.00 92.25 93 THR A C 1
ATOM 724 O O . THR A 1 93 ? 7.467 4.161 2.082 1.00 92.25 93 THR A O 1
ATOM 727 N N . VAL A 1 94 ? 7.151 2.760 3.793 1.00 92.25 94 VAL A N 1
ATOM 728 C CA . VAL A 1 94 ? 8.363 1.970 3.509 1.00 92.25 94 VAL A CA 1
ATOM 729 C C . VAL A 1 94 ? 8.245 1.256 2.162 1.00 92.25 94 VAL A C 1
ATOM 731 O O . VAL A 1 94 ? 9.173 1.313 1.355 1.00 92.25 94 VAL A O 1
ATOM 734 N N . LEU A 1 95 ? 7.091 0.638 1.884 1.00 96.31 95 LEU A N 1
ATOM 735 C CA . LEU A 1 95 ? 6.833 -0.011 0.597 1.00 96.31 95 LEU A CA 1
ATOM 736 C C . LEU A 1 95 ? 6.785 1.014 -0.541 1.00 96.31 95 LEU A C 1
ATOM 738 O O . LEU A 1 95 ? 7.291 0.736 -1.629 1.00 96.31 95 LEU A O 1
ATOM 742 N N . ALA A 1 96 ? 6.245 2.209 -0.286 1.00 96.44 96 ALA A N 1
ATOM 743 C CA . ALA A 1 96 ? 6.253 3.310 -1.246 1.00 96.44 96 ALA A CA 1
ATOM 744 C C . ALA A 1 96 ? 7.680 3.735 -1.630 1.00 96.44 96 ALA A C 1
ATOM 746 O O . ALA A 1 96 ? 8.043 3.714 -2.809 1.00 96.44 96 ALA A O 1
ATOM 747 N N . ILE A 1 97 ? 8.515 4.031 -0.626 1.00 95.25 97 ILE A N 1
ATOM 748 C CA . ILE A 1 97 ? 9.925 4.398 -0.810 1.00 95.25 97 ILE A CA 1
ATOM 749 C C . ILE A 1 97 ? 10.666 3.291 -1.561 1.00 95.25 97 ILE A C 1
ATOM 751 O O . ILE A 1 97 ? 11.394 3.587 -2.504 1.00 95.25 97 ILE A O 1
ATOM 755 N N . GLN A 1 98 ? 10.447 2.021 -1.208 1.00 97.12 98 GLN A N 1
ATOM 756 C CA . GLN A 1 98 ? 11.074 0.893 -1.896 1.00 97.12 98 GLN A CA 1
ATOM 757 C C . GLN A 1 98 ? 10.768 0.900 -3.402 1.00 97.12 98 GLN A C 1
ATOM 759 O O . GLN A 1 98 ? 11.682 0.725 -4.210 1.00 97.12 98 GLN A O 1
ATOM 764 N N . GLN A 1 99 ? 9.511 1.131 -3.803 1.00 98.19 99 GLN A N 1
ATOM 765 C CA . GLN A 1 99 ? 9.164 1.200 -5.227 1.00 98.19 99 GLN A CA 1
ATOM 766 C C . GLN A 1 99 ? 9.849 2.370 -5.932 1.00 98.19 99 GLN A C 1
ATOM 768 O O . GLN A 1 99 ? 10.384 2.192 -7.028 1.00 98.19 99 GLN A O 1
ATOM 773 N N . TRP A 1 100 ? 9.873 3.547 -5.308 1.00 97.75 100 TRP A N 1
ATOM 774 C CA . TRP A 1 100 ? 10.468 4.739 -5.906 1.00 97.75 100 TRP A CA 1
ATOM 775 C C . TRP A 1 100 ? 11.993 4.685 -5.969 1.00 97.75 100 TRP A C 1
ATOM 777 O O . TRP A 1 100 ? 12.560 5.123 -6.966 1.00 97.75 100 TRP A O 1
ATOM 787 N N . VAL A 1 101 ? 12.663 4.084 -4.982 1.00 97.38 101 VAL A N 1
ATOM 788 C CA . VAL A 1 101 ? 14.111 3.824 -5.038 1.00 97.38 101 VAL A CA 1
ATOM 789 C C . VAL A 1 101 ? 14.434 2.898 -6.208 1.00 97.38 101 VAL A C 1
ATOM 791 O O . VAL A 1 101 ? 15.301 3.217 -7.019 1.00 97.38 101 VAL A O 1
ATOM 794 N N . ILE A 1 102 ? 13.701 1.788 -6.365 1.00 97.50 102 ILE A N 1
ATOM 795 C CA . ILE A 1 102 ? 13.925 0.873 -7.495 1.00 97.50 102 ILE A CA 1
ATOM 796 C C . ILE A 1 102 ? 13.644 1.580 -8.827 1.00 97.50 102 ILE A C 1
ATOM 798 O O . ILE A 1 102 ? 14.437 1.471 -9.758 1.00 97.50 102 ILE A O 1
ATOM 802 N N . SER A 1 103 ? 12.544 2.329 -8.915 1.00 97.62 103 SER A N 1
ATOM 803 C CA . SER A 1 103 ? 12.186 3.116 -10.099 1.00 97.62 103 SER A CA 1
ATOM 804 C C . SER A 1 103 ? 13.293 4.108 -10.475 1.00 97.62 103 SER A C 1
ATOM 806 O O . SER A 1 103 ? 13.731 4.146 -11.626 1.00 97.62 103 SER A O 1
ATOM 808 N N . LYS A 1 104 ? 13.810 4.867 -9.500 1.00 97.06 104 LYS A N 1
ATOM 809 C CA . LYS A 1 104 ? 14.891 5.840 -9.697 1.00 97.06 104 LYS A CA 1
ATOM 810 C C . LYS A 1 104 ? 16.199 5.176 -10.127 1.00 97.06 104 LYS A C 1
ATOM 812 O O . LYS A 1 104 ? 16.881 5.717 -10.990 1.00 97.06 104 LYS A O 1
ATOM 817 N N . ASN A 1 105 ? 16.516 4.001 -9.590 1.00 96.62 105 ASN A N 1
ATOM 818 C CA . ASN A 1 105 ? 17.691 3.235 -10.010 1.00 96.62 105 ASN A CA 1
ATOM 819 C C . ASN A 1 105 ? 17.571 2.739 -11.459 1.00 96.62 105 ASN A C 1
ATOM 821 O O . ASN A 1 105 ? 18.566 2.689 -12.172 1.00 96.62 105 ASN A O 1
ATOM 825 N N . GLN A 1 106 ? 16.362 2.386 -11.907 1.00 94.81 106 GLN A N 1
ATOM 826 C CA . GLN A 1 106 ? 16.115 1.932 -13.280 1.00 94.81 106 GLN A CA 1
ATOM 827 C C . GLN A 1 106 ? 16.087 3.077 -14.299 1.00 94.81 106 GLN A C 1
ATOM 829 O O . GLN A 1 106 ? 16.591 2.914 -15.407 1.00 94.81 106 GLN A O 1
ATOM 834 N N . LYS A 1 107 ? 15.508 4.227 -13.935 1.00 95.62 107 LYS A N 1
ATOM 835 C CA . LYS A 1 107 ? 15.507 5.454 -14.746 1.00 95.62 107 LYS A CA 1
ATOM 836 C C . LYS A 1 107 ? 16.067 6.617 -13.905 1.00 95.62 107 LYS A C 1
ATOM 838 O O . LYS A 1 107 ? 15.289 7.282 -13.209 1.00 95.62 107 LYS A O 1
ATOM 843 N N . PRO A 1 108 ? 17.396 6.863 -13.936 1.00 94.75 108 PRO A N 1
ATOM 844 C CA . PRO A 1 108 ? 18.035 7.890 -13.108 1.00 94.75 108 PRO A CA 1
ATOM 845 C C . PRO A 1 108 ? 17.695 9.328 -13.506 1.00 94.75 108 PRO A C 1
ATOM 847 O O . PRO A 1 108 ? 17.569 10.186 -12.633 1.00 94.75 108 PRO A O 1
ATOM 850 N N . SER A 1 109 ? 17.513 9.617 -14.793 1.00 92.75 109 SER A N 1
ATOM 851 C CA . SER A 1 109 ? 17.139 10.941 -15.307 1.00 92.75 109 SER A CA 1
ATOM 852 C C . SER A 1 109 ? 15.638 11.019 -15.596 1.00 92.75 109 SER A C 1
ATOM 854 O O . SER A 1 109 ? 15.022 10.022 -15.955 1.00 92.75 109 SER A O 1
ATOM 856 N N . ASP A 1 110 ? 15.034 12.200 -15.423 1.00 92.19 110 ASP A N 1
ATOM 857 C CA . ASP A 1 110 ? 13.629 12.445 -15.794 1.00 92.19 110 ASP A CA 1
ATOM 858 C C . ASP A 1 110 ? 12.628 11.407 -15.221 1.00 92.19 110 ASP A C 1
ATOM 860 O O . ASP A 1 110 ? 11.790 10.822 -15.908 1.00 92.19 110 ASP A O 1
ATOM 864 N N . ASN A 1 111 ? 12.754 11.105 -13.926 1.00 93.38 111 ASN A N 1
ATOM 865 C CA . ASN A 1 111 ? 11.859 10.182 -13.229 1.00 93.38 111 ASN A CA 1
ATOM 866 C C . ASN A 1 111 ? 11.186 10.875 -12.046 1.00 93.38 111 ASN A C 1
ATOM 868 O O . ASN A 1 111 ? 11.859 11.361 -11.128 1.00 93.38 111 ASN A O 1
ATOM 872 N N . ILE A 1 112 ? 9.852 10.869 -12.051 1.00 94.44 112 ILE A N 1
ATOM 873 C CA . ILE A 1 112 ? 9.015 11.476 -11.015 1.00 94.44 112 ILE A CA 1
ATOM 874 C C . ILE A 1 112 ? 9.251 10.869 -9.624 1.00 94.44 112 ILE A C 1
ATOM 876 O O . ILE A 1 112 ? 9.142 11.587 -8.632 1.00 94.44 112 ILE A O 1
ATOM 880 N N . ALA A 1 113 ? 9.711 9.613 -9.544 1.00 94.94 113 ALA A N 1
ATOM 881 C CA . ALA A 1 113 ? 10.145 8.980 -8.297 1.00 94.94 113 ALA A CA 1
ATOM 882 C C . ALA A 1 113 ? 11.169 9.824 -7.526 1.00 94.94 113 ALA A C 1
ATOM 884 O O . ALA A 1 113 ? 11.125 9.885 -6.301 1.00 94.94 113 ALA A O 1
ATOM 885 N N . GLY A 1 114 ? 12.066 10.522 -8.235 1.00 95.44 114 GLY A N 1
ATOM 886 C CA . GLY A 1 114 ? 13.035 11.416 -7.604 1.00 95.44 114 GLY A CA 1
ATOM 887 C C . GLY A 1 114 ? 12.369 12.580 -6.865 1.00 95.44 114 GLY A C 1
ATOM 888 O O . GLY A 1 114 ? 12.815 12.939 -5.781 1.00 95.44 114 GLY A O 1
ATOM 889 N N . LYS A 1 115 ? 11.273 13.128 -7.410 1.00 93.31 115 LYS A N 1
ATOM 890 C CA . LYS A 1 115 ? 10.488 14.179 -6.744 1.00 93.31 115 LYS A CA 1
ATOM 891 C C . LYS A 1 115 ? 9.792 13.628 -5.500 1.00 93.31 115 LYS A C 1
ATOM 893 O O . LYS A 1 115 ? 9.845 14.261 -4.453 1.00 93.31 115 LYS A O 1
ATOM 898 N N . TYR A 1 116 ? 9.201 12.435 -5.593 1.00 93.62 116 TYR A N 1
ATOM 899 C CA . TYR A 1 116 ? 8.538 11.781 -4.459 1.00 93.62 116 TYR A CA 1
ATOM 900 C C . TYR A 1 116 ? 9.503 11.500 -3.303 1.00 93.62 116 TYR A C 1
ATOM 902 O O . TYR A 1 116 ? 9.212 11.841 -2.158 1.00 93.62 116 TYR A O 1
ATOM 910 N N . LEU A 1 117 ? 10.679 10.942 -3.607 1.00 94.25 117 LEU A N 1
ATOM 911 C CA . LEU A 1 117 ? 11.725 10.693 -2.613 1.00 94.25 117 LEU A CA 1
ATOM 912 C C . LEU A 1 117 ? 12.213 11.993 -1.973 1.00 94.25 117 LEU A C 1
ATOM 914 O O . LEU A 1 117 ? 12.334 12.050 -0.752 1.00 94.25 117 LEU A O 1
ATOM 918 N N . LYS A 1 118 ? 12.425 13.040 -2.778 1.00 92.56 118 LYS A N 1
ATOM 919 C CA . LYS A 1 118 ? 12.852 14.353 -2.293 1.00 92.56 118 LYS A CA 1
ATOM 920 C C . LYS A 1 118 ? 11.838 14.957 -1.317 1.00 92.56 118 LYS A C 1
ATOM 922 O O . LYS A 1 118 ? 12.227 15.316 -0.216 1.00 92.56 118 LYS A O 1
ATOM 927 N N . ILE A 1 119 ? 10.547 14.964 -1.661 1.00 89.62 119 ILE A N 1
ATOM 928 C CA . ILE A 1 119 ? 9.474 15.479 -0.786 1.00 89.62 119 ILE A CA 1
ATOM 929 C C . ILE A 1 119 ? 9.464 14.766 0.573 1.00 89.62 119 ILE A C 1
ATOM 931 O O . ILE A 1 119 ? 9.256 15.391 1.612 1.00 89.62 119 ILE A O 1
ATOM 935 N N . ILE A 1 120 ? 9.693 13.453 0.578 1.00 87.69 120 ILE A N 1
ATOM 936 C CA . ILE A 1 120 ? 9.757 12.680 1.818 1.00 87.69 120 ILE A CA 1
ATOM 937 C C . ILE A 1 120 ? 11.021 13.005 2.619 1.00 87.69 120 ILE A C 1
ATOM 939 O O . ILE A 1 120 ? 10.934 13.183 3.830 1.00 87.69 120 ILE A O 1
ATOM 943 N N . GLN A 1 121 ? 12.177 13.078 1.959 1.00 86.31 121 GLN A N 1
ATOM 944 C CA . GLN A 1 121 ? 13.471 13.337 2.597 1.00 86.31 121 GLN A CA 1
ATOM 945 C C . GLN A 1 121 ? 13.584 14.756 3.158 1.00 86.31 121 GLN A C 1
ATOM 947 O O . GLN A 1 121 ? 14.143 14.944 4.232 1.00 86.31 121 GLN A O 1
ATOM 952 N N . GLU A 1 122 ? 13.019 15.749 2.473 1.00 88.94 122 GLU A N 1
ATOM 953 C CA . GLU A 1 122 ? 13.004 17.141 2.936 1.00 88.94 122 GLU A CA 1
ATOM 954 C C . GLU A 1 122 ? 12.163 17.321 4.206 1.00 88.94 122 GLU A C 1
ATOM 956 O O . GLU A 1 122 ? 12.378 18.259 4.971 1.00 88.94 122 GLU A O 1
ATOM 961 N N . ASN A 1 123 ? 11.241 16.396 4.482 1.00 87.00 123 ASN A N 1
ATOM 962 C CA . ASN A 1 123 ? 10.434 16.403 5.691 1.00 87.00 123 ASN A CA 1
ATOM 963 C C . ASN A 1 123 ? 10.960 15.393 6.723 1.00 87.00 123 ASN A C 1
ATOM 965 O O . ASN A 1 123 ? 10.295 14.408 7.057 1.00 87.00 123 ASN A O 1
ATOM 969 N N . GLN A 1 124 ? 12.159 15.658 7.251 1.00 85.69 124 GLN A N 1
ATOM 970 C CA . GLN A 1 124 ? 12.822 14.796 8.238 1.00 85.69 124 GLN A CA 1
ATOM 971 C C . GLN A 1 124 ? 11.931 14.520 9.462 1.00 85.69 124 GLN A C 1
ATOM 973 O O . GLN A 1 124 ? 11.787 13.377 9.889 1.00 85.69 124 GLN A O 1
ATOM 978 N N . THR A 1 125 ? 11.223 15.538 9.956 1.00 88.00 125 THR A N 1
ATOM 979 C CA . THR A 1 125 ? 10.259 15.399 11.058 1.00 88.00 125 THR A CA 1
ATOM 980 C C . THR A 1 125 ? 9.143 14.400 10.733 1.00 88.00 125 THR A C 1
ATOM 982 O O . THR A 1 125 ? 8.709 13.637 11.597 1.00 88.00 125 THR A O 1
ATOM 985 N N . HIS A 1 126 ? 8.638 14.391 9.498 1.00 85.12 126 HIS A N 1
ATOM 986 C CA . HIS A 1 126 ? 7.635 13.420 9.065 1.00 85.12 126 HIS A CA 1
ATOM 987 C C . HIS A 1 126 ? 8.221 12.008 8.956 1.00 85.12 126 HIS A C 1
ATOM 989 O O . HIS A 1 126 ? 7.581 11.055 9.403 1.00 85.12 126 HIS A O 1
ATOM 995 N N . LEU A 1 127 ? 9.447 11.860 8.448 1.00 85.69 127 LEU A N 1
ATOM 996 C CA . LEU A 1 127 ? 10.155 10.577 8.439 1.00 85.69 127 LEU A CA 1
ATOM 997 C C . LEU A 1 127 ? 10.344 10.006 9.850 1.00 85.69 127 LEU A C 1
ATOM 999 O O . LEU A 1 127 ? 10.065 8.826 10.076 1.00 85.69 127 LEU A O 1
ATOM 1003 N N . ASP A 1 128 ? 10.729 10.841 10.812 1.00 89.75 128 ASP A N 1
ATOM 1004 C CA . ASP A 1 128 ? 10.901 10.428 12.206 1.00 89.75 128 ASP A CA 1
ATOM 1005 C C . ASP A 1 128 ? 9.570 9.984 12.829 1.00 89.75 128 ASP A C 1
ATOM 1007 O O . ASP A 1 128 ? 9.508 8.968 13.532 1.00 89.75 128 ASP A O 1
ATOM 1011 N N . LYS A 1 129 ? 8.469 10.685 12.516 1.00 92.38 129 LYS A N 1
ATOM 1012 C CA . LYS A 1 129 ? 7.113 10.276 12.918 1.00 92.38 129 LYS A CA 1
ATOM 1013 C C . LYS A 1 129 ? 6.739 8.913 12.340 1.00 92.38 129 LYS A C 1
ATOM 1015 O O . LYS A 1 129 ? 6.264 8.061 13.090 1.00 92.38 129 LYS A O 1
ATOM 1020 N N . LEU A 1 130 ? 6.984 8.680 11.051 1.00 90.56 130 LEU A N 1
ATOM 1021 C CA . LEU A 1 130 ? 6.700 7.400 10.395 1.00 90.56 130 LEU A CA 1
ATOM 1022 C C . LEU A 1 130 ? 7.550 6.258 10.968 1.00 90.56 130 LEU A C 1
ATOM 1024 O O . LEU A 1 130 ? 7.026 5.184 11.257 1.00 90.56 130 LEU A O 1
ATOM 1028 N N . SER A 1 131 ? 8.840 6.496 11.211 1.00 91.62 131 SER A N 1
ATOM 1029 C CA . SER A 1 131 ? 9.735 5.536 11.870 1.00 91.62 131 SER A CA 1
ATOM 1030 C C . SER A 1 131 ? 9.253 5.194 13.286 1.00 91.62 131 SER A C 1
ATOM 1032 O O . SER A 1 131 ? 9.161 4.025 13.670 1.00 91.62 131 SER A O 1
ATOM 1034 N N . SER A 1 132 ? 8.851 6.209 14.056 1.00 95.25 132 SER A N 1
ATOM 1035 C CA . SER A 1 132 ? 8.265 6.037 15.389 1.00 95.25 132 SER A CA 1
ATOM 1036 C C . SER A 1 132 ? 6.939 5.268 15.347 1.00 95.25 132 SER A C 1
ATOM 1038 O O . SER A 1 132 ? 6.696 4.432 16.220 1.00 95.25 132 SER A O 1
ATOM 1040 N N . ALA A 1 133 ? 6.109 5.491 14.323 1.00 95.75 133 ALA A N 1
ATOM 1041 C CA . ALA A 1 133 ? 4.871 4.748 14.100 1.00 95.75 133 ALA A CA 1
ATOM 1042 C C . ALA A 1 133 ? 5.146 3.259 13.841 1.00 95.75 133 ALA A C 1
ATOM 1044 O O . ALA A 1 133 ? 4.504 2.408 14.447 1.00 95.75 133 ALA A O 1
ATOM 1045 N N . ILE A 1 134 ? 6.149 2.925 13.024 1.00 94.94 134 ILE A N 1
ATOM 1046 C CA . ILE A 1 134 ? 6.532 1.527 12.755 1.00 94.94 134 ILE A CA 1
ATOM 1047 C C . ILE A 1 134 ? 6.982 0.826 14.039 1.00 94.94 134 ILE A C 1
ATOM 1049 O O . ILE A 1 134 ? 6.519 -0.274 14.340 1.00 94.94 134 ILE A O 1
ATOM 1053 N N . LYS A 1 135 ? 7.846 1.472 14.834 1.00 96.69 135 LYS A N 1
ATOM 1054 C CA . LYS A 1 135 ? 8.313 0.913 16.114 1.00 96.69 135 LYS A CA 1
ATOM 1055 C C . LYS A 1 135 ? 7.142 0.607 17.051 1.00 96.69 135 LYS A C 1
ATOM 1057 O O . LYS A 1 135 ? 7.081 -0.483 17.611 1.00 96.69 135 LYS A O 1
ATOM 1062 N N . LYS A 1 136 ? 6.188 1.533 17.169 1.00 98.12 136 LYS A N 1
ATOM 1063 C CA . LYS A 1 136 ? 4.998 1.370 18.019 1.00 98.12 136 LYS A CA 1
ATOM 1064 C C . LYS A 1 136 ? 4.033 0.316 17.493 1.00 98.12 136 LYS A C 1
ATOM 1066 O O . LYS A 1 136 ? 3.464 -0.427 18.281 1.00 98.12 136 LYS A O 1
ATOM 1071 N N . TYR A 1 137 ? 3.882 0.199 16.176 1.00 98.12 137 TYR A N 1
ATOM 1072 C CA . TYR A 1 137 ? 3.074 -0.861 15.575 1.00 98.12 137 TYR A CA 1
ATOM 1073 C C . TYR A 1 137 ? 3.656 -2.247 15.881 1.00 98.12 137 TYR A C 1
ATOM 1075 O O . TYR A 1 137 ? 2.928 -3.152 16.279 1.00 98.12 137 TYR A O 1
ATOM 1083 N N . ASN A 1 138 ? 4.980 -2.397 15.791 1.00 97.19 138 ASN A N 1
ATOM 1084 C CA . ASN A 1 138 ? 5.652 -3.642 16.162 1.00 97.19 138 ASN A CA 1
ATOM 1085 C C . ASN A 1 138 ? 5.516 -3.955 17.662 1.00 97.19 138 ASN A C 1
ATOM 1087 O O . ASN A 1 138 ? 5.304 -5.111 18.018 1.00 97.19 138 ASN A O 1
ATOM 1091 N N . GLN A 1 139 ? 5.581 -2.941 18.531 1.00 97.56 139 GLN A N 1
ATOM 1092 C CA . GLN A 1 139 ? 5.295 -3.100 19.964 1.00 97.56 139 GLN A CA 1
ATOM 1093 C C . GLN A 1 139 ? 3.845 -3.533 20.211 1.00 97.56 139 GLN A C 1
ATOM 1095 O O . GLN A 1 139 ? 3.608 -4.440 21.000 1.00 97.56 139 GLN A O 1
ATOM 1100 N N . ALA A 1 140 ? 2.874 -2.958 19.494 1.00 98.12 140 ALA A N 1
ATOM 1101 C CA . ALA A 1 140 ? 1.478 -3.377 19.594 1.00 98.12 140 ALA A CA 1
ATOM 1102 C C . ALA A 1 140 ? 1.298 -4.858 19.227 1.00 98.12 140 ALA A C 1
ATOM 1104 O O . ALA A 1 140 ? 0.641 -5.597 19.951 1.00 98.12 140 ALA A O 1
ATOM 1105 N N . LEU A 1 141 ? 1.939 -5.315 18.145 1.00 97.81 141 LEU A N 1
ATOM 1106 C CA . LEU A 1 141 ? 1.929 -6.729 17.759 1.00 97.81 141 LEU A CA 1
ATOM 1107 C C . LEU A 1 141 ? 2.546 -7.639 18.830 1.00 97.81 141 LEU A C 1
ATOM 1109 O O . LEU A 1 141 ? 2.070 -8.755 19.020 1.00 97.81 141 LEU A O 1
ATOM 1113 N N . GLN A 1 142 ? 3.602 -7.192 19.515 1.00 97.75 142 GLN A N 1
ATOM 1114 C CA . GLN A 1 142 ? 4.190 -7.938 20.631 1.00 97.75 142 GLN A CA 1
ATOM 1115 C C . GLN A 1 142 ? 3.226 -8.024 21.815 1.00 97.75 142 GLN A C 1
ATOM 1117 O O . GLN A 1 142 ? 3.027 -9.116 22.334 1.00 97.75 142 GLN A O 1
ATOM 1122 N N . HIS A 1 143 ? 2.585 -6.916 22.186 1.00 97.25 143 HIS A N 1
ATOM 1123 C CA . HIS A 1 143 ? 1.600 -6.893 23.267 1.00 97.25 143 HIS A CA 1
ATOM 1124 C C . HIS A 1 143 ? 0.401 -7.808 22.989 1.00 97.25 143 HIS A C 1
ATOM 1126 O O . HIS A 1 143 ? -0.010 -8.536 23.884 1.00 97.25 143 HIS A O 1
ATOM 1132 N N . ILE A 1 144 ? -0.099 -7.863 21.749 1.00 95.62 144 ILE A N 1
ATOM 1133 C CA . ILE A 1 144 ? -1.172 -8.802 21.366 1.00 95.62 144 ILE A CA 1
ATOM 1134 C C . ILE A 1 144 ? -0.728 -10.257 21.533 1.00 95.62 144 ILE A C 1
ATOM 1136 O O . ILE A 1 144 ? -1.488 -11.078 22.026 1.00 95.62 144 ILE A O 1
ATOM 1140 N N . LYS A 1 145 ? 0.516 -10.589 21.168 1.00 95.12 145 LYS A N 1
ATOM 1141 C CA . LYS A 1 145 ? 1.064 -11.944 21.370 1.00 95.12 145 LYS A CA 1
ATOM 1142 C C . LYS A 1 145 ? 1.257 -12.314 22.844 1.00 95.12 145 LYS A C 1
ATOM 1144 O O . LYS A 1 145 ? 1.450 -13.485 23.138 1.00 95.12 145 LYS A O 1
ATOM 1149 N N . GLN A 1 146 ? 1.277 -11.323 23.729 1.00 95.44 146 GLN A N 1
ATOM 1150 C CA . GLN A 1 146 ? 1.423 -11.468 25.178 1.00 95.44 146 GLN A CA 1
ATOM 1151 C C . GLN A 1 146 ? 0.075 -11.309 25.902 1.00 95.44 146 GLN A C 1
ATOM 1153 O O . GLN A 1 146 ? 0.068 -11.022 27.097 1.00 95.44 146 GLN A O 1
ATOM 1158 N N . ASP A 1 147 ? -1.049 -11.390 25.177 1.00 92.06 147 ASP A N 1
ATOM 1159 C CA . ASP A 1 147 ? -2.410 -11.180 25.696 1.00 92.06 147 ASP A CA 1
ATOM 1160 C C . ASP A 1 147 ? -2.591 -9.851 26.464 1.00 92.06 147 ASP A C 1
ATOM 1162 O O . ASP A 1 147 ? -3.460 -9.702 27.316 1.00 92.06 147 ASP A O 1
ATOM 1166 N N . SER A 1 148 ? -1.766 -8.848 26.146 1.00 93.62 148 SER A N 1
ATOM 1167 C CA . SER A 1 148 ? -1.744 -7.526 26.782 1.00 93.62 148 SER A CA 1
ATOM 1168 C C . SER A 1 148 ? -2.428 -6.481 25.893 1.00 93.62 148 SER A C 1
ATOM 1170 O O . SER A 1 14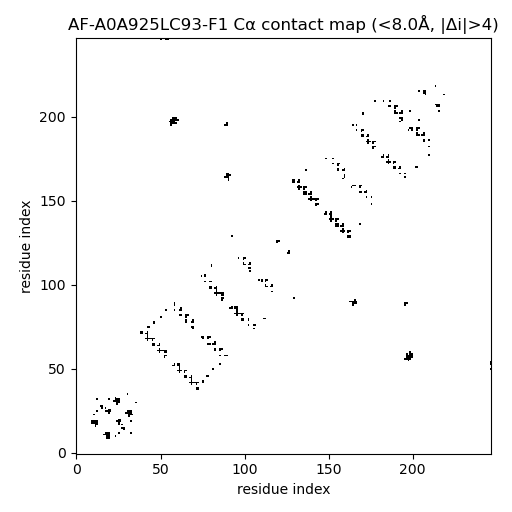8 ? -1.805 -5.532 25.408 1.00 93.62 148 SER A O 1
ATOM 1172 N N . GLU A 1 149 ? -3.716 -6.672 25.620 1.00 92.75 149 GLU A N 1
ATOM 1173 C CA . GLU A 1 149 ? -4.443 -5.925 24.581 1.00 92.75 149 GLU A CA 1
ATOM 1174 C C . GLU A 1 149 ? -4.639 -4.441 24.884 1.00 92.75 149 GLU A C 1
ATOM 1176 O O . GLU A 1 149 ? -4.492 -3.624 23.974 1.00 92.75 149 GLU A O 1
ATOM 1181 N N . ASP A 1 150 ? -4.814 -4.059 26.149 1.00 94.12 150 ASP A N 1
ATOM 1182 C CA . ASP A 1 150 ? -4.898 -2.649 26.551 1.00 94.12 150 ASP A CA 1
ATOM 1183 C C . ASP A 1 150 ? -3.651 -1.856 26.125 1.00 94.12 150 ASP A C 1
ATOM 1185 O O . ASP A 1 150 ? -3.734 -0.756 25.560 1.00 94.12 150 ASP A O 1
ATOM 1189 N N . LEU A 1 151 ? -2.466 -2.443 26.334 1.00 96.25 151 LEU A N 1
ATOM 1190 C CA . LEU A 1 151 ? -1.197 -1.851 25.914 1.00 96.25 151 LEU A CA 1
ATOM 1191 C C . LEU A 1 151 ? -1.102 -1.787 24.388 1.00 96.25 151 LEU A C 1
ATOM 1193 O O . LEU A 1 151 ? -0.650 -0.775 23.841 1.00 96.25 151 LEU A O 1
ATOM 1197 N N . ALA A 1 152 ? -1.567 -2.823 23.686 1.00 97.31 152 ALA A N 1
ATOM 1198 C CA . ALA A 1 152 ? -1.614 -2.818 22.229 1.00 97.31 152 ALA A CA 1
ATOM 1199 C C . ALA A 1 152 ? -2.510 -1.692 21.692 1.00 97.31 152 ALA A C 1
ATOM 1201 O O . ALA A 1 152 ? -2.092 -0.948 20.803 1.00 97.31 152 ALA A O 1
ATOM 1202 N N . VAL A 1 153 ? -3.698 -1.502 22.270 1.00 97.94 153 VAL A N 1
ATOM 1203 C CA . VAL A 1 153 ? -4.643 -0.436 21.912 1.00 97.94 153 VAL A CA 1
ATOM 1204 C C . VAL A 1 153 ? -4.023 0.948 22.115 1.00 97.94 153 VAL A C 1
ATOM 1206 O O . VAL A 1 153 ? -4.145 1.810 21.236 1.00 97.94 153 VAL A O 1
ATOM 1209 N N . ILE A 1 154 ? -3.316 1.175 23.229 1.00 97.81 154 ILE A N 1
ATOM 1210 C CA . ILE A 1 154 ? -2.596 2.435 23.483 1.00 97.81 154 ILE A CA 1
ATOM 1211 C C . ILE A 1 154 ? -1.547 2.686 22.392 1.00 97.81 154 ILE A C 1
ATOM 1213 O O . ILE A 1 154 ? -1.499 3.781 21.814 1.00 97.81 154 ILE A O 1
ATOM 1217 N N . GLN A 1 155 ? -0.736 1.675 22.065 1.00 98.12 155 GLN A N 1
ATOM 1218 C CA . GLN A 1 155 ? 0.278 1.806 21.021 1.00 98.12 155 GLN A CA 1
ATOM 1219 C C . GLN A 1 155 ? -0.355 2.075 19.652 1.00 98.12 155 GLN A C 1
ATOM 1221 O O . GLN A 1 155 ? 0.078 2.995 18.960 1.00 98.12 155 GLN A O 1
ATOM 1226 N N . LEU A 1 156 ? -1.421 1.362 19.279 1.00 98.50 156 LEU A N 1
ATOM 1227 C CA . LEU A 1 156 ? -2.117 1.539 17.998 1.00 98.50 156 LEU A CA 1
ATOM 1228 C C . LEU A 1 156 ? -2.724 2.934 17.849 1.00 98.50 156 LEU A C 1
ATOM 1230 O O . LEU A 1 156 ? -2.568 3.562 16.802 1.00 98.50 156 LEU A O 1
ATOM 1234 N N . LYS A 1 157 ? -3.334 3.483 18.904 1.00 98.06 157 LYS A N 1
ATOM 1235 C CA . LYS A 1 157 ? -3.799 4.880 18.897 1.00 98.06 157 LYS A CA 1
ATOM 1236 C C . LYS A 1 157 ? -2.643 5.849 18.646 1.00 98.06 157 LYS A C 1
ATOM 1238 O O . LYS A 1 157 ? -2.784 6.796 17.869 1.00 98.06 157 LYS A O 1
ATOM 1243 N N . LYS A 1 158 ? -1.469 5.597 19.239 1.00 98.12 158 LYS A N 1
ATOM 1244 C CA . LYS A 1 158 ? -0.283 6.423 18.990 1.00 98.12 158 LYS A CA 1
ATOM 1245 C C . LYS A 1 158 ? 0.240 6.266 17.562 1.00 98.12 158 LYS A C 1
ATOM 1247 O O . LYS A 1 158 ? 0.591 7.276 16.953 1.00 98.12 158 LYS A O 1
ATOM 1252 N N . VAL A 1 159 ? 0.236 5.055 17.005 1.00 98.19 159 VAL A N 1
ATOM 1253 C CA . VAL A 1 159 ? 0.564 4.800 15.593 1.00 98.19 159 VAL A CA 1
ATOM 1254 C C . VAL A 1 159 ? -0.319 5.647 14.680 1.00 98.19 159 VAL A C 1
ATOM 1256 O O . VAL A 1 159 ? 0.201 6.373 13.838 1.00 98.19 159 VAL A O 1
ATOM 1259 N N . LEU A 1 160 ? -1.634 5.630 14.895 1.00 97.56 160 LEU A N 1
ATOM 1260 C CA . LEU A 1 160 ? -2.600 6.360 14.070 1.00 97.56 160 LEU A CA 1
ATOM 1261 C C . LEU A 1 160 ? -2.495 7.884 14.223 1.00 97.56 160 LEU A C 1
ATOM 1263 O O . LEU A 1 160 ? -2.765 8.613 13.274 1.00 97.56 160 LEU A O 1
ATOM 1267 N N . SER A 1 161 ? -2.034 8.380 15.376 1.00 96.75 161 SER A N 1
ATOM 1268 C CA . SER A 1 161 ? -1.714 9.807 15.543 1.00 96.75 161 SER A CA 1
ATOM 1269 C C . SER A 1 161 ? -0.494 10.252 14.725 1.00 96.75 161 SER A C 1
ATOM 1271 O O . SER A 1 161 ? -0.395 11.411 14.332 1.00 96.75 161 SER A O 1
ATOM 1273 N N . LEU A 1 162 ? 0.447 9.334 14.477 1.00 95.19 162 LEU A N 1
ATOM 1274 C CA . LEU A 1 162 ? 1.680 9.595 13.733 1.00 95.19 162 LEU A CA 1
ATOM 1275 C C . LEU A 1 162 ? 1.515 9.324 12.232 1.00 95.19 162 LEU A C 1
ATOM 1277 O O . LEU A 1 162 ? 2.137 10.007 11.423 1.00 95.19 162 LEU A O 1
ATOM 1281 N N . ASN A 1 163 ? 0.689 8.342 11.868 1.00 95.25 163 ASN A N 1
ATOM 1282 C CA . ASN A 1 163 ? 0.390 7.951 10.495 1.00 95.25 163 ASN A CA 1
ATOM 1283 C C . ASN A 1 163 ? -1.118 7.661 10.332 1.00 95.25 163 ASN A C 1
ATOM 1285 O O . ASN A 1 163 ? -1.541 6.502 10.406 1.00 95.25 163 ASN A O 1
ATOM 1289 N N . PRO A 1 164 ? -1.942 8.698 10.092 1.00 95.69 164 PRO A N 1
ATOM 1290 C CA . PRO A 1 164 ? -3.401 8.571 10.041 1.00 95.69 164 PRO A CA 1
ATOM 1291 C C . PRO A 1 164 ? -3.945 7.791 8.842 1.00 95.69 164 PRO A C 1
ATOM 1293 O O . PRO A 1 164 ? -5.143 7.543 8.783 1.00 95.69 164 PRO A O 1
ATOM 1296 N N . LYS A 1 165 ? -3.104 7.440 7.862 1.00 95.19 165 LYS A N 1
ATOM 1297 C CA . LYS A 1 165 ? -3.509 6.641 6.696 1.00 95.19 165 LYS A CA 1
ATOM 1298 C C . LYS A 1 165 ? -3.220 5.148 6.874 1.00 95.19 165 LYS A C 1
ATOM 1300 O O . LYS A 1 165 ? -3.553 4.369 5.990 1.00 95.19 165 LYS A O 1
ATOM 1305 N N . PHE A 1 166 ? -2.606 4.730 7.985 1.00 97.31 166 PHE A N 1
ATOM 1306 C CA . PHE A 1 166 ? -2.095 3.368 8.126 1.00 97.31 166 PHE A CA 1
ATOM 1307 C C . PHE A 1 166 ? -3.197 2.331 8.380 1.00 97.31 166 PHE A C 1
ATOM 1309 O O . PHE A 1 166 ? -3.556 2.029 9.521 1.00 97.31 166 PHE A O 1
ATOM 1316 N N . ILE A 1 167 ? -3.702 1.742 7.294 1.00 97.56 167 ILE A N 1
ATOM 1317 C CA . ILE A 1 167 ? -4.843 0.816 7.317 1.00 97.56 167 ILE A CA 1
ATOM 1318 C C . ILE A 1 167 ? -4.598 -0.396 8.222 1.00 97.56 167 ILE A C 1
ATOM 1320 O O . ILE A 1 167 ? -5.501 -0.798 8.953 1.00 97.56 167 ILE A O 1
ATOM 1324 N N . LYS A 1 168 ? -3.386 -0.966 8.237 1.00 97.31 168 LYS A N 1
ATOM 1325 C CA . LYS A 1 168 ? -3.088 -2.140 9.079 1.00 97.31 168 LYS A CA 1
ATOM 1326 C C . LYS A 1 168 ? -3.243 -1.850 10.572 1.00 97.31 168 LYS A C 1
ATOM 1328 O O . LYS A 1 168 ? -3.739 -2.704 11.302 1.00 97.31 168 LYS A O 1
ATOM 1333 N N . ALA A 1 169 ? -2.871 -0.650 11.021 1.00 98.06 169 ALA A N 1
ATOM 1334 C CA . ALA A 1 169 ? -3.063 -0.245 12.411 1.00 98.06 169 ALA A CA 1
ATOM 1335 C C . ALA A 1 169 ? -4.547 -0.078 12.757 1.00 98.06 169 ALA A C 1
ATOM 1337 O O . ALA A 1 169 ? -4.966 -0.519 13.824 1.00 98.06 169 ALA A O 1
ATOM 1338 N N . TYR A 1 170 ? -5.352 0.485 11.849 1.00 98.38 170 TYR A N 1
ATOM 1339 C CA . TYR A 1 170 ? -6.804 0.529 12.028 1.00 98.38 170 TYR A CA 1
ATOM 1340 C C . TYR A 1 170 ? -7.423 -0.870 12.070 1.00 98.38 170 TYR A C 1
ATOM 1342 O O . TYR A 1 170 ? -8.218 -1.140 12.96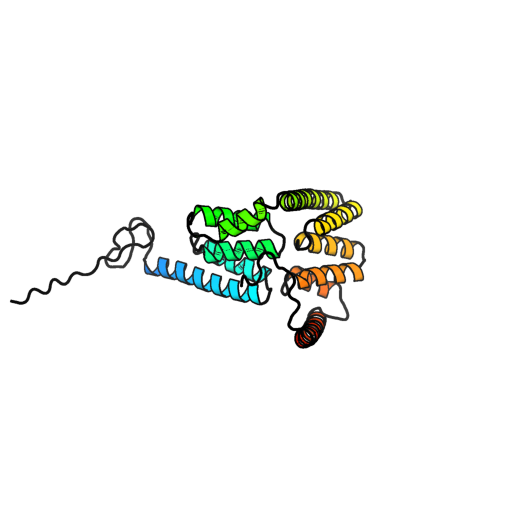2 1.00 98.38 170 TYR A O 1
ATOM 1350 N N . ALA A 1 171 ? -7.046 -1.767 11.156 1.00 97.62 171 ALA A N 1
ATOM 1351 C CA . ALA A 1 171 ? -7.589 -3.123 11.109 1.00 97.62 171 ALA A CA 1
ATOM 1352 C C . ALA A 1 171 ? -7.285 -3.894 12.400 1.00 97.62 171 ALA A C 1
ATOM 1354 O O . ALA A 1 171 ? -8.173 -4.517 12.975 1.00 97.62 171 ALA A O 1
ATOM 1355 N N . LEU A 1 172 ? -6.049 -3.800 12.894 1.00 97.50 172 LEU A N 1
ATOM 1356 C CA . LEU A 1 172 ? -5.657 -4.432 14.149 1.00 97.50 172 LEU A CA 1
ATOM 1357 C C . LEU A 1 172 ? -6.391 -3.827 15.351 1.00 97.50 172 LEU A C 1
ATOM 1359 O O . LEU A 1 172 ? -6.864 -4.561 16.211 1.00 97.50 172 LEU A O 1
ATOM 1363 N N . LEU A 1 173 ? -6.549 -2.500 15.379 1.00 98.12 173 LEU A N 1
ATOM 1364 C CA . LEU A 1 173 ? -7.303 -1.820 16.430 1.00 98.12 173 LEU A CA 1
ATOM 1365 C C . LEU A 1 173 ? -8.784 -2.218 16.416 1.00 98.12 173 LEU A C 1
ATOM 1367 O O . LEU A 1 173 ? -9.352 -2.443 17.479 1.00 98.12 173 LEU A O 1
ATOM 1371 N N . ALA A 1 174 ? -9.402 -2.336 15.236 1.00 97.81 174 ALA A N 1
ATOM 1372 C CA . ALA A 1 174 ? -10.774 -2.820 15.105 1.00 97.81 174 ALA A CA 1
ATOM 1373 C C . ALA A 1 174 ? -10.920 -4.228 15.688 1.00 97.81 174 ALA A C 1
ATOM 1375 O O . ALA A 1 174 ? -11.855 -4.467 16.441 1.00 97.81 174 ALA A O 1
ATOM 1376 N N . LEU A 1 175 ? -9.972 -5.129 15.409 1.00 96.31 175 LEU A N 1
ATOM 1377 C CA . LEU A 1 175 ? -9.992 -6.485 15.960 1.00 96.31 175 LEU A CA 1
ATOM 1378 C C . LEU A 1 175 ? -9.892 -6.501 17.490 1.00 96.31 175 LEU A C 1
ATOM 1380 O O . LEU A 1 175 ? -10.642 -7.242 18.120 1.00 96.31 175 LEU A O 1
ATOM 1384 N N . CYS A 1 176 ? -9.049 -5.653 18.092 1.00 96.44 176 CYS A N 1
ATOM 1385 C CA . CYS A 1 176 ? -9.016 -5.492 19.551 1.00 96.44 176 CYS A CA 1
ATOM 1386 C C . CYS A 1 176 ? -10.379 -5.032 20.096 1.00 96.44 176 CYS A C 1
ATOM 1388 O O . CYS A 1 176 ? -10.893 -5.623 21.039 1.00 96.44 176 CYS A O 1
ATOM 1390 N N . MET A 1 177 ? -11.015 -4.035 19.464 1.00 97.19 177 MET A N 1
ATOM 1391 C CA . MET A 1 177 ? -12.341 -3.562 19.894 1.00 97.19 177 MET A CA 1
ATOM 1392 C C . MET A 1 177 ? -13.425 -4.639 19.751 1.00 97.19 177 MET A C 1
ATOM 1394 O O . MET A 1 177 ? -14.296 -4.724 20.610 1.00 97.19 177 MET A O 1
ATOM 1398 N N . ILE A 1 178 ? -13.379 -5.463 18.698 1.00 95.62 178 ILE A N 1
ATOM 1399 C CA . ILE A 1 178 ? -14.306 -6.593 18.520 1.00 95.62 178 ILE A CA 1
ATOM 1400 C C . ILE A 1 178 ? -14.117 -7.610 19.648 1.00 95.62 178 ILE A C 1
ATOM 1402 O O . ILE A 1 178 ? -15.099 -8.046 20.241 1.00 95.62 178 ILE A O 1
ATOM 1406 N N . LYS A 1 179 ? -12.867 -7.955 19.983 1.00 94.38 179 LYS A N 1
ATOM 1407 C CA . LYS A 1 179 ? -12.564 -8.914 21.055 1.00 94.38 179 LYS A CA 1
ATOM 1408 C C . LYS A 1 179 ? -13.044 -8.426 22.428 1.00 94.38 179 LYS A C 1
ATOM 1410 O O . LYS A 1 179 ? -13.564 -9.216 23.206 1.00 94.38 179 LYS A O 1
ATOM 1415 N N . GLU A 1 180 ? -12.934 -7.127 22.697 1.00 94.31 180 GLU A N 1
ATOM 1416 C CA . GLU A 1 180 ? -13.447 -6.481 23.917 1.00 94.31 180 GLU A CA 1
ATOM 1417 C C . GLU A 1 180 ? -14.974 -6.242 23.894 1.00 94.31 180 GLU A C 1
ATOM 1419 O O . GLU A 1 180 ? -15.505 -5.560 24.770 1.00 94.31 180 GLU A O 1
ATOM 1424 N N . ASN A 1 181 ? -15.691 -6.757 22.886 1.00 94.50 181 ASN A N 1
ATOM 1425 C CA . ASN A 1 181 ? -17.127 -6.551 22.664 1.00 94.50 181 ASN A CA 1
ATOM 1426 C C . ASN A 1 181 ? -17.545 -5.066 22.534 1.00 94.50 181 ASN A C 1
ATOM 1428 O O . ASN A 1 181 ? -18.680 -4.677 22.806 1.00 94.50 181 ASN A O 1
ATOM 1432 N N . GLN A 1 182 ? -16.629 -4.200 22.093 1.00 95.88 182 GLN A N 1
ATOM 1433 C CA . GLN A 1 182 ? -16.866 -2.772 21.860 1.00 95.88 182 GLN A CA 1
ATOM 1434 C C . GLN A 1 182 ? -17.307 -2.523 20.409 1.00 95.88 182 GLN A C 1
ATOM 1436 O O . GLN A 1 182 ? -16.672 -1.765 19.665 1.00 95.88 182 GLN A O 1
ATOM 1441 N N . ILE A 1 183 ? -18.415 -3.153 20.008 1.00 95.38 183 ILE A N 1
ATOM 1442 C CA . ILE A 1 183 ? -18.918 -3.176 18.622 1.00 95.38 183 ILE A CA 1
ATOM 1443 C C . ILE A 1 183 ? -19.067 -1.776 17.995 1.00 95.38 183 ILE A C 1
ATOM 1445 O O . ILE A 1 183 ? -18.515 -1.566 16.910 1.00 95.38 183 ILE A O 1
ATOM 1449 N N . PRO A 1 184 ? -19.657 -0.760 18.665 1.00 94.94 184 PRO A N 1
ATOM 1450 C CA . PRO A 1 184 ? -19.808 0.568 18.059 1.00 94.94 184 PRO A CA 1
ATOM 1451 C C . PRO A 1 184 ? -18.468 1.241 17.728 1.00 94.94 184 PRO A C 1
ATOM 1453 O O . PRO A 1 184 ? -18.329 1.961 16.735 1.00 94.94 184 PRO A O 1
ATOM 1456 N N . LYS A 1 185 ? -17.434 1.000 18.547 1.00 96.06 185 LYS A N 1
ATOM 1457 C CA . LYS A 1 185 ? -16.089 1.531 18.283 1.00 96.06 185 LYS A CA 1
ATOM 1458 C C . LYS A 1 185 ? -15.433 0.792 17.122 1.00 96.06 185 LYS A C 1
ATOM 1460 O O . LYS A 1 185 ? -14.810 1.443 16.282 1.00 96.06 185 LYS A O 1
ATOM 1465 N N . ALA A 1 186 ? -15.587 -0.532 17.060 1.00 97.06 186 ALA A N 1
ATOM 1466 C CA . ALA A 1 186 ? -15.082 -1.342 15.957 1.00 97.06 186 ALA A CA 1
ATOM 1467 C C . ALA A 1 186 ? -15.673 -0.895 14.612 1.00 97.06 186 ALA A C 1
ATOM 1469 O O . ALA A 1 186 ? -14.913 -0.603 13.690 1.00 97.06 186 ALA A O 1
ATOM 1470 N N . GLN A 1 187 ? -16.998 -0.735 14.526 1.00 95.81 187 GLN A N 1
ATOM 1471 C CA . GLN A 1 187 ? -17.691 -0.237 13.331 1.00 95.81 187 GLN A CA 1
ATOM 1472 C C . GLN A 1 187 ? -17.126 1.109 12.866 1.00 95.81 187 GLN A C 1
ATOM 1474 O O . GLN A 1 187 ? -16.738 1.250 11.707 1.00 95.81 187 GLN A O 1
ATOM 1479 N N . LYS A 1 188 ? -16.974 2.080 13.778 1.00 96.06 188 LYS A N 1
ATOM 1480 C CA . LYS A 1 188 ? -16.396 3.394 13.450 1.00 96.06 188 LYS A CA 1
ATOM 1481 C C . LYS A 1 188 ? -14.972 3.295 12.891 1.00 96.06 188 LYS A C 1
ATOM 1483 O O . LYS A 1 188 ? -14.607 4.039 11.981 1.00 96.06 188 LYS A O 1
ATOM 1488 N N . ILE A 1 189 ? -14.151 2.393 13.428 1.00 97.75 189 ILE A N 1
ATOM 1489 C CA . ILE A 1 189 ? -12.782 2.175 12.941 1.00 97.75 189 ILE A CA 1
ATOM 1490 C C . ILE A 1 189 ? -12.785 1.511 11.559 1.00 97.75 189 ILE A C 1
ATOM 1492 O O . ILE A 1 189 ? -12.008 1.908 10.692 1.00 97.75 189 ILE A O 1
ATOM 1496 N N . LEU A 1 190 ? -13.657 0.529 11.333 1.00 97.56 190 LEU A N 1
ATOM 1497 C CA . LEU A 1 190 ? -13.786 -0.158 10.047 1.00 97.56 190 LEU A CA 1
ATOM 1498 C C . LEU A 1 190 ? -14.271 0.804 8.955 1.00 97.56 190 LEU A C 1
ATOM 1500 O O . LEU A 1 190 ? -13.673 0.848 7.881 1.00 97.56 190 LEU A O 1
ATOM 1504 N N . LEU A 1 191 ? -15.250 1.661 9.257 1.00 95.88 191 LEU A N 1
ATOM 1505 C CA . LEU A 1 191 ? -15.660 2.752 8.366 1.00 95.88 191 LEU A CA 1
ATOM 1506 C C . LEU A 1 191 ? -14.490 3.690 8.064 1.00 95.88 191 LEU A C 1
ATOM 1508 O O . LEU A 1 191 ? -14.276 4.068 6.914 1.00 95.88 191 LEU A O 1
ATOM 1512 N N . LYS A 1 192 ? -13.642 3.993 9.057 1.00 96.69 192 LYS A N 1
ATOM 1513 C CA . LYS A 1 192 ? -12.455 4.822 8.820 1.00 96.69 192 LYS A CA 1
ATOM 1514 C C . LYS A 1 192 ? -11.497 4.204 7.796 1.00 96.69 192 LYS A C 1
ATOM 1516 O O . LYS A 1 192 ? -10.937 4.950 6.992 1.00 96.69 192 LYS A O 1
ATOM 1521 N N . ILE A 1 193 ? -11.340 2.880 7.773 1.00 97.50 193 ILE A N 1
ATOM 1522 C CA . ILE A 1 193 ? -10.568 2.189 6.726 1.00 97.50 193 ILE A CA 1
ATOM 1523 C C . ILE A 1 193 ? -11.206 2.417 5.353 1.00 97.50 193 ILE A C 1
ATOM 1525 O O . ILE A 1 193 ? -10.493 2.742 4.406 1.00 97.50 193 ILE A O 1
ATOM 1529 N N . LEU A 1 194 ? -12.531 2.307 5.256 1.00 96.00 194 LEU A N 1
ATOM 1530 C CA . LEU A 1 194 ? -13.269 2.471 4.001 1.00 96.00 194 LEU A CA 1
ATOM 1531 C C . LEU A 1 194 ? -13.228 3.907 3.459 1.00 96.00 194 LEU A C 1
ATOM 1533 O O . LEU A 1 194 ? -13.262 4.093 2.246 1.00 96.00 194 LEU A O 1
ATOM 1537 N N . THR A 1 195 ? -13.017 4.915 4.316 1.00 94.50 195 THR A N 1
ATOM 1538 C CA . THR A 1 195 ? -12.716 6.285 3.845 1.00 94.50 195 THR A CA 1
ATOM 1539 C C . THR A 1 195 ? -11.358 6.404 3.140 1.00 94.50 195 THR A C 1
ATOM 1541 O O . THR A 1 195 ? -11.148 7.328 2.356 1.00 94.50 195 THR A O 1
ATOM 1544 N N . ILE A 1 196 ? -10.413 5.499 3.421 1.00 95.12 196 ILE A N 1
ATOM 1545 C CA . ILE A 1 196 ? -9.068 5.494 2.821 1.00 95.12 196 ILE A CA 1
ATOM 1546 C C . ILE A 1 196 ? -9.050 4.581 1.588 1.00 95.12 196 ILE A C 1
ATOM 1548 O O . ILE A 1 196 ? -8.566 4.977 0.527 1.00 95.12 196 ILE A O 1
ATOM 1552 N N . ASP A 1 197 ? -9.587 3.370 1.735 1.00 96.75 197 ASP A N 1
ATOM 1553 C CA . ASP A 1 197 ? -9.657 2.319 0.721 1.00 96.75 197 ASP A CA 1
ATOM 1554 C C . ASP A 1 197 ? -11.097 1.802 0.622 1.00 96.75 197 ASP A C 1
ATOM 1556 O O . ASP A 1 197 ? -11.522 0.934 1.390 1.00 96.75 197 ASP A O 1
ATOM 1560 N N . LYS A 1 198 ? -11.852 2.353 -0.334 1.00 93.12 198 LYS A N 1
ATOM 1561 C CA . LYS A 1 198 ? -13.305 2.157 -0.463 1.00 93.12 198 LYS A CA 1
ATOM 1562 C C . LYS A 1 198 ? -13.704 0.696 -0.642 1.00 93.12 198 LYS A C 1
ATOM 1564 O O . LYS A 1 198 ? -14.817 0.307 -0.284 1.00 93.12 198 LYS A O 1
ATOM 1569 N N . ASN A 1 199 ? -12.815 -0.128 -1.188 1.00 92.62 199 ASN A N 1
ATOM 1570 C CA . ASN A 1 199 ? -13.081 -1.538 -1.452 1.00 92.62 199 ASN A CA 1
ATOM 1571 C C . ASN A 1 199 ? -12.248 -2.477 -0.566 1.00 92.62 199 ASN A C 1
ATOM 1573 O O . ASN A 1 199 ? -11.953 -3.612 -0.943 1.00 92.62 199 ASN A O 1
ATOM 1577 N N . ASN A 1 200 ? -11.859 -2.023 0.630 1.00 96.69 200 ASN A N 1
ATOM 1578 C CA . ASN A 1 200 ? -11.084 -2.851 1.540 1.00 96.69 200 ASN A CA 1
ATOM 1579 C C . ASN A 1 200 ? -11.883 -4.085 2.001 1.00 96.69 200 ASN A C 1
ATOM 1581 O O . ASN A 1 200 ? -12.789 -3.989 2.833 1.00 96.69 200 ASN A O 1
ATOM 1585 N N . TYR A 1 201 ? -11.513 -5.259 1.482 1.00 93.44 201 TYR A N 1
ATOM 1586 C CA . TYR A 1 201 ? -12.195 -6.524 1.773 1.00 93.44 201 TYR A CA 1
ATOM 1587 C C . TYR A 1 201 ? -12.239 -6.850 3.269 1.00 93.44 201 TYR A C 1
ATOM 1589 O O . TYR A 1 201 ? -13.272 -7.278 3.776 1.00 93.44 201 TYR A O 1
ATOM 1597 N N . ILE A 1 202 ? -11.129 -6.632 3.983 1.00 92.50 202 ILE A N 1
ATOM 1598 C CA . ILE A 1 202 ? -11.028 -6.942 5.414 1.00 92.50 202 ILE A CA 1
ATOM 1599 C C . ILE A 1 202 ? -12.009 -6.078 6.210 1.00 92.50 202 ILE A C 1
ATOM 1601 O O . ILE A 1 202 ? -12.736 -6.602 7.051 1.00 92.50 202 ILE A O 1
ATOM 1605 N N . ALA A 1 203 ? -12.056 -4.774 5.925 1.00 96.12 203 ALA A N 1
ATOM 1606 C CA . ALA A 1 203 ? -12.947 -3.861 6.625 1.00 96.12 203 ALA A CA 1
ATOM 1607 C C . ALA A 1 203 ? -14.425 -4.186 6.371 1.00 96.12 203 ALA A C 1
ATOM 1609 O O . ALA A 1 203 ? -15.186 -4.276 7.329 1.00 96.12 203 ALA A O 1
ATOM 1610 N N . ARG A 1 204 ? -14.810 -4.438 5.110 1.00 95.31 204 ARG A N 1
ATOM 1611 C CA . ARG A 1 204 ? -16.183 -4.838 4.748 1.00 95.31 204 ARG A CA 1
ATOM 1612 C C . ARG A 1 204 ? -16.587 -6.138 5.437 1.00 95.31 204 ARG A C 1
ATOM 1614 O O . ARG A 1 204 ? -17.588 -6.167 6.138 1.00 95.31 204 ARG A O 1
ATOM 1621 N N . LYS A 1 205 ? -15.750 -7.175 5.318 1.00 94.75 205 LYS A N 1
ATOM 1622 C CA . LYS A 1 205 ? -16.001 -8.487 5.924 1.00 94.75 205 LYS A CA 1
ATOM 1623 C C . LYS A 1 205 ? -16.216 -8.388 7.433 1.00 94.75 205 LYS A C 1
ATOM 1625 O O . LYS A 1 205 ? -17.150 -8.990 7.946 1.00 94.75 205 LYS A O 1
ATOM 1630 N N . TYR A 1 206 ? -15.340 -7.677 8.145 1.00 95.38 206 TYR A N 1
ATOM 1631 C CA . TYR A 1 206 ? -15.485 -7.549 9.593 1.00 95.38 206 TYR A CA 1
ATOM 1632 C C . TYR A 1 206 ? -16.650 -6.651 9.989 1.00 95.38 206 TYR A C 1
ATOM 1634 O O . TYR A 1 206 ? -17.260 -6.926 11.011 1.00 95.38 206 TYR A O 1
ATOM 1642 N N . TYR A 1 207 ? -16.978 -5.625 9.201 1.00 96.00 207 TYR A N 1
ATOM 1643 C CA . TYR A 1 207 ? -18.132 -4.773 9.477 1.00 96.00 207 TYR A CA 1
ATOM 1644 C C . TYR A 1 207 ? -19.432 -5.569 9.372 1.00 96.00 207 TYR A C 1
ATOM 1646 O O . TYR A 1 207 ? -20.228 -5.549 10.305 1.00 96.00 207 TYR A O 1
ATOM 1654 N N . ASP A 1 208 ? -19.610 -6.318 8.283 1.00 93.81 208 ASP A N 1
ATOM 1655 C CA . ASP A 1 208 ? -20.795 -7.156 8.080 1.00 93.81 208 ASP A CA 1
ATOM 1656 C C . ASP A 1 208 ? -20.888 -8.265 9.138 1.00 93.81 208 ASP A C 1
ATOM 1658 O O . ASP A 1 208 ? -21.966 -8.567 9.629 1.00 93.81 208 ASP A O 1
ATOM 1662 N N . ALA A 1 209 ? -19.755 -8.844 9.551 1.00 93.31 209 ALA A N 1
ATOM 1663 C CA . ALA A 1 209 ? -19.737 -9.894 10.569 1.00 93.31 209 ALA A CA 1
ATOM 1664 C C . ALA A 1 209 ? -20.150 -9.421 11.976 1.00 93.31 209 ALA A C 1
ATOM 1666 O O . ALA A 1 209 ? -20.514 -10.256 12.797 1.00 93.31 209 ALA A O 1
ATOM 1667 N N . ILE A 1 210 ? -20.055 -8.120 12.269 1.00 93.62 210 ILE A N 1
ATOM 1668 C CA . ILE A 1 210 ? -20.429 -7.540 13.572 1.00 93.62 210 ILE A CA 1
ATOM 1669 C C . ILE A 1 210 ? -21.706 -6.693 13.509 1.00 93.62 210 ILE A C 1
ATOM 1671 O O . ILE A 1 210 ? -22.090 -6.108 14.519 1.00 93.62 210 ILE A O 1
ATOM 1675 N N . SER A 1 211 ? -22.327 -6.583 12.332 1.00 88.00 211 SER A N 1
ATOM 1676 C CA . SER A 1 211 ? -23.519 -5.765 12.102 1.00 88.00 211 SER A CA 1
ATOM 1677 C C . SER A 1 211 ? -24.656 -6.679 11.660 1.00 88.00 211 SER A C 1
ATOM 1679 O O . SER A 1 211 ? -24.697 -7.119 10.516 1.00 88.00 211 SER A O 1
ATOM 1681 N N . GLU A 1 212 ? -25.568 -6.991 12.580 1.00 73.62 212 GLU A N 1
ATOM 1682 C CA . GLU A 1 212 ? -26.680 -7.918 12.318 1.00 73.62 212 GLU A CA 1
ATOM 1683 C C . GLU A 1 212 ? -27.813 -7.269 11.499 1.00 73.62 212 GLU A C 1
ATOM 1685 O O . GLU A 1 212 ? -28.495 -7.952 10.738 1.00 73.62 212 GLU A O 1
ATOM 1690 N N . GLU A 1 213 ? -27.992 -5.948 11.609 1.00 71.12 213 GLU A N 1
ATOM 1691 C CA . GLU A 1 213 ? -29.176 -5.240 11.091 1.00 71.12 213 GLU A CA 1
ATOM 1692 C C . GLU A 1 213 ? -28.893 -4.365 9.852 1.00 71.12 213 GLU A C 1
ATOM 1694 O O . GLU A 1 213 ? -29.749 -4.223 8.972 1.00 71.12 213 GLU A O 1
ATOM 1699 N N . GLU A 1 214 ? -27.679 -3.815 9.730 1.00 80.88 214 GLU A N 1
ATOM 1700 C CA . GLU A 1 214 ? -27.291 -2.919 8.634 1.00 80.88 214 GLU A CA 1
ATOM 1701 C C . GLU A 1 214 ? -26.007 -3.388 7.933 1.00 80.88 214 GLU A C 1
ATOM 1703 O O . GLU A 1 214 ? -24.907 -3.211 8.463 1.00 80.88 214 GLU A O 1
ATOM 1708 N N . PRO A 1 215 ? -26.105 -3.967 6.719 1.00 84.06 215 PRO A N 1
ATOM 1709 C CA . PRO A 1 215 ? -24.926 -4.348 5.954 1.00 84.06 215 PRO A CA 1
ATOM 1710 C C . PRO A 1 215 ? -24.177 -3.111 5.454 1.00 84.06 215 PRO A C 1
ATOM 1712 O O . PRO A 1 215 ? -24.779 -2.090 5.101 1.00 84.06 215 PRO A O 1
ATOM 1715 N N . ILE A 1 216 ? -22.858 -3.237 5.303 1.00 89.19 216 ILE A N 1
ATOM 1716 C CA . ILE A 1 216 ? -21.972 -2.135 4.906 1.00 89.19 216 ILE A CA 1
ATOM 1717 C C . ILE A 1 216 ? -22.356 -1.499 3.564 1.00 89.19 216 ILE A C 1
ATOM 1719 O O . ILE A 1 216 ? -22.087 -0.325 3.320 1.00 89.19 216 ILE A O 1
ATOM 1723 N N . SER A 1 217 ? -22.988 -2.265 2.673 1.00 84.12 217 SER A N 1
ATOM 1724 C CA . SER A 1 217 ? -23.453 -1.785 1.370 1.00 84.12 217 SER A CA 1
ATOM 1725 C C . SER A 1 217 ? -24.447 -0.630 1.488 1.00 84.12 217 SER A C 1
ATOM 1727 O O . SER A 1 217 ? -24.325 0.329 0.730 1.00 84.12 217 SER A O 1
ATOM 1729 N N . LYS A 1 218 ? -25.368 -0.680 2.459 1.00 81.56 218 LYS A N 1
ATOM 1730 C CA . LYS A 1 218 ? -26.344 0.394 2.698 1.00 81.56 218 LYS A CA 1
ATOM 1731 C C . LYS A 1 218 ? -25.672 1.641 3.267 1.00 81.56 218 LYS A C 1
ATOM 1733 O O . LYS A 1 218 ? -25.919 2.739 2.781 1.00 81.56 218 LYS A O 1
ATOM 1738 N N . VAL A 1 219 ? -24.767 1.458 4.230 1.00 83.12 219 VAL A N 1
ATOM 1739 C CA . VAL A 1 219 ? -24.042 2.557 4.889 1.00 83.12 219 VAL A CA 1
ATOM 1740 C C . VAL A 1 219 ? -23.191 3.337 3.884 1.00 83.12 219 VAL A C 1
ATOM 1742 O O . VAL A 1 219 ? -23.261 4.564 3.817 1.00 83.12 219 VAL A O 1
ATOM 1745 N N . VAL A 1 220 ? -22.441 2.631 3.032 1.00 83.44 220 VAL A N 1
ATOM 1746 C CA . VAL A 1 220 ? -21.601 3.269 2.006 1.00 83.44 220 VAL A CA 1
ATOM 1747 C C . VAL A 1 220 ? -22.447 4.018 0.969 1.00 83.44 220 VAL A C 1
ATOM 1749 O O . VAL A 1 220 ? -22.070 5.117 0.576 1.00 83.44 220 VAL A O 1
ATOM 1752 N N . GLN A 1 221 ? -23.602 3.480 0.558 1.00 80.25 221 GLN A N 1
ATOM 1753 C CA . GLN A 1 221 ? -24.517 4.179 -0.358 1.00 80.25 221 GLN A CA 1
ATOM 1754 C C . GLN A 1 221 ? -25.016 5.501 0.238 1.00 80.25 221 GLN A C 1
ATOM 1756 O O . GLN A 1 221 ? -24.966 6.533 -0.429 1.00 80.25 221 GLN A O 1
ATOM 1761 N N . THR A 1 222 ? -25.423 5.498 1.510 1.00 79.94 222 THR A N 1
ATOM 1762 C CA . THR A 1 222 ? -25.874 6.723 2.186 1.00 79.94 222 THR A CA 1
ATOM 1763 C C . THR A 1 222 ? -24.767 7.770 2.335 1.00 79.94 222 THR A C 1
ATOM 1765 O O . THR A 1 222 ? -25.032 8.962 2.173 1.00 79.94 222 THR A O 1
ATOM 1768 N N . GLU A 1 223 ? -23.522 7.354 2.596 1.00 76.56 223 GLU A N 1
ATOM 1769 C CA . GLU A 1 223 ? -22.383 8.276 2.684 1.00 76.56 223 GLU A CA 1
ATOM 1770 C C . GLU A 1 223 ? -22.066 8.907 1.318 1.00 76.56 223 GLU A C 1
ATOM 1772 O O . GLU A 1 223 ? -21.917 10.127 1.233 1.00 76.56 223 GLU A O 1
ATOM 1777 N N . GLU A 1 224 ? -22.055 8.124 0.235 1.00 78.31 224 GLU A N 1
ATOM 1778 C CA . GLU A 1 224 ? -21.786 8.627 -1.122 1.00 78.31 224 GLU A CA 1
ATOM 1779 C C . GLU A 1 224 ? -22.872 9.598 -1.621 1.00 78.31 224 GLU A C 1
ATOM 1781 O O . GLU A 1 224 ? -22.567 10.626 -2.238 1.00 78.31 224 GLU A O 1
ATOM 1786 N N . GLU A 1 225 ? -24.141 9.335 -1.304 1.00 76.25 225 GLU A N 1
ATOM 1787 C CA . GLU A 1 225 ? -25.239 10.272 -1.569 1.00 76.25 225 GLU A CA 1
ATOM 1788 C C . GLU A 1 225 ? -25.099 11.573 -0.765 1.00 76.25 225 GLU A C 1
ATOM 1790 O O . GLU A 1 225 ? -25.448 12.651 -1.251 1.00 76.25 225 GLU A O 1
ATOM 1795 N N . SER A 1 226 ? -24.571 11.501 0.458 1.00 74.50 226 SER A N 1
ATOM 1796 C CA . SER A 1 226 ? -24.348 12.685 1.288 1.00 74.50 226 SER A CA 1
ATOM 1797 C C . SER A 1 226 ? -23.167 13.534 0.798 1.00 74.50 226 SER A C 1
ATOM 1799 O O . SER A 1 226 ? -23.304 14.754 0.683 1.00 74.50 226 SER A O 1
ATOM 1801 N N . ASP A 1 227 ? -22.050 12.900 0.427 1.00 74.56 227 ASP A N 1
ATOM 1802 C CA . ASP A 1 227 ? -20.847 13.565 -0.084 1.00 74.56 227 ASP A CA 1
ATOM 1803 C C . ASP A 1 227 ? -21.119 14.239 -1.433 1.00 74.56 227 ASP A C 1
ATOM 1805 O O . ASP A 1 227 ? -20.763 15.399 -1.634 1.00 74.56 227 ASP A O 1
ATOM 1809 N N . SER A 1 228 ? -21.830 13.560 -2.337 1.00 73.50 228 SER A N 1
ATOM 1810 C CA . SER A 1 228 ? -22.204 14.121 -3.643 1.00 73.50 228 SER A CA 1
ATOM 1811 C C . SER A 1 228 ? -23.108 15.355 -3.525 1.00 73.50 228 SER A C 1
ATOM 1813 O O . SER A 1 228 ? -22.935 16.325 -4.269 1.00 73.50 228 SER A O 1
ATOM 1815 N N . ARG A 1 229 ? -24.028 15.381 -2.549 1.00 73.50 229 ARG A N 1
ATOM 1816 C CA . ARG A 1 229 ? -24.839 16.574 -2.239 1.00 73.50 229 ARG A CA 1
ATOM 1817 C C . ARG A 1 229 ? -23.993 17.717 -1.670 1.00 73.50 229 ARG A C 1
ATOM 1819 O O . ARG A 1 229 ? -24.255 18.875 -1.988 1.00 73.50 229 ARG A O 1
ATOM 1826 N N . GLN A 1 230 ? -22.988 17.414 -0.848 1.00 70.50 230 GLN A N 1
ATOM 1827 C CA . GLN A 1 230 ? -22.092 18.422 -0.269 1.00 70.50 230 GLN A CA 1
ATOM 1828 C C . GLN A 1 230 ? -21.107 19.000 -1.297 1.00 70.50 230 GLN A C 1
ATOM 1830 O O . GLN A 1 230 ? -20.902 20.214 -1.322 1.00 70.50 230 GLN A O 1
ATOM 1835 N N . GLU A 1 231 ? -20.542 18.174 -2.181 1.00 66.50 231 GLU A N 1
ATOM 1836 C CA . GLU A 1 231 ? -19.674 18.632 -3.275 1.00 66.50 231 GLU A CA 1
ATOM 1837 C C . GLU A 1 231 ? -20.431 19.514 -4.273 1.00 66.50 231 GLU A C 1
ATOM 1839 O O . GLU A 1 231 ? -19.915 20.557 -4.681 1.00 66.50 231 GLU A O 1
ATOM 1844 N N . ALA A 1 232 ? -21.681 19.165 -4.601 1.00 70.94 232 ALA A N 1
ATOM 1845 C CA . ALA A 1 232 ? -22.551 20.007 -5.423 1.00 70.94 232 ALA A CA 1
ATOM 1846 C C . ALA A 1 232 ? -22.835 21.379 -4.777 1.00 70.94 232 ALA A C 1
ATOM 1848 O O . ALA A 1 232 ? -23.067 22.359 -5.485 1.00 70.94 232 ALA A O 1
ATOM 1849 N N . ALA A 1 233 ? -22.780 21.469 -3.444 1.00 71.06 233 ALA A N 1
ATOM 1850 C CA . ALA A 1 233 ? -23.011 22.702 -2.699 1.00 71.06 233 ALA A CA 1
ATOM 1851 C C . ALA A 1 233 ? -21.748 23.571 -2.506 1.00 71.06 233 ALA A C 1
ATOM 1853 O O . ALA A 1 233 ? -21.883 24.767 -2.243 1.00 71.06 233 ALA A O 1
ATOM 1854 N N . GLN A 1 234 ? -20.525 23.020 -2.606 1.00 52.75 234 GLN A N 1
ATOM 1855 C CA . GLN A 1 234 ? -19.269 23.756 -2.354 1.00 52.75 234 GLN A CA 1
ATOM 1856 C C . GLN A 1 234 ? -18.103 23.338 -3.285 1.00 52.75 234 GLN A C 1
ATOM 1858 O O . GLN A 1 234 ? -17.163 22.669 -2.848 1.00 52.75 234 GLN A O 1
ATOM 1863 N N . PRO A 1 235 ? -18.060 23.815 -4.544 1.00 52.06 235 PRO A N 1
ATOM 1864 C CA . PRO A 1 235 ? -17.086 23.360 -5.548 1.00 52.06 235 PRO A CA 1
ATOM 1865 C C . PRO A 1 235 ? -15.617 23.801 -5.334 1.00 52.06 235 PRO A C 1
ATOM 1867 O O . PRO A 1 235 ? -14.737 23.359 -6.072 1.00 52.06 235 PRO A O 1
ATOM 1870 N N . HIS A 1 236 ? -15.304 24.659 -4.349 1.00 46.78 236 HIS A N 1
ATOM 1871 C CA . HIS A 1 236 ? -13.995 25.340 -4.255 1.00 46.78 236 HIS A CA 1
ATOM 1872 C C . HIS A 1 236 ? -13.098 25.000 -3.047 1.00 46.78 236 HIS A C 1
ATOM 1874 O O . HIS A 1 236 ? -12.025 25.588 -2.918 1.00 46.78 236 HIS A O 1
ATOM 1880 N N . ARG A 1 237 ? -13.439 24.041 -2.175 1.00 43.78 237 ARG A N 1
ATOM 1881 C CA . ARG A 1 237 ? -12.551 23.659 -1.053 1.00 43.78 237 ARG A CA 1
ATOM 1882 C C . ARG A 1 237 ? -11.782 22.371 -1.341 1.00 43.78 237 ARG A C 1
ATOM 1884 O O . ARG A 1 237 ? -12.174 21.298 -0.901 1.00 43.78 237 ARG A O 1
ATOM 1891 N N . ARG A 1 238 ? -10.635 22.465 -2.021 1.00 43.47 238 ARG A N 1
ATOM 1892 C CA . ARG A 1 238 ? -9.634 21.380 -2.000 1.00 43.47 238 ARG A CA 1
ATOM 1893 C C . ARG A 1 238 ? -8.579 21.673 -0.935 1.00 43.47 238 ARG A C 1
ATOM 1895 O O . ARG A 1 238 ? -7.910 22.700 -0.988 1.00 43.47 238 ARG A O 1
ATOM 1902 N N . ALA A 1 239 ? -8.430 20.760 0.025 1.00 34.31 239 ALA A N 1
ATOM 1903 C CA . ALA A 1 239 ? -7.295 20.750 0.944 1.00 34.31 239 ALA A CA 1
ATOM 1904 C C . ALA A 1 239 ? -5.977 20.574 0.159 1.00 34.31 239 ALA A C 1
ATOM 1906 O O . ALA A 1 239 ? -5.979 19.904 -0.880 1.00 34.31 239 ALA A O 1
ATOM 1907 N N . PRO A 1 240 ? -4.843 21.122 0.633 1.00 31.55 240 PRO A N 1
ATOM 1908 C CA . PRO A 1 240 ? -3.554 20.908 -0.009 1.00 31.55 240 PRO A CA 1
ATOM 1909 C C . PRO A 1 240 ? -3.144 19.439 0.161 1.00 31.55 240 PRO A C 1
ATOM 1911 O O . PRO A 1 240 ? -2.660 19.011 1.207 1.00 31.55 240 PRO A O 1
ATOM 1914 N N . VAL A 1 241 ? -3.373 18.638 -0.877 1.00 46.19 241 VAL A N 1
ATOM 1915 C CA . VAL A 1 241 ? -2.852 17.275 -0.981 1.00 46.19 241 VAL A CA 1
ATOM 1916 C C . VAL A 1 241 ? -1.405 17.398 -1.455 1.00 46.19 241 VAL A C 1
ATOM 1918 O O . VAL A 1 241 ? -1.161 17.944 -2.528 1.00 46.19 241 VAL A O 1
ATOM 1921 N N . LEU A 1 242 ? -0.441 16.885 -0.683 1.00 42.97 242 LEU A N 1
ATOM 1922 C CA . LEU A 1 242 ? 0.998 16.918 -1.020 1.00 42.97 242 LEU A CA 1
ATOM 1923 C C . LEU A 1 242 ? 1.319 16.327 -2.413 1.00 42.97 242 LEU A C 1
ATOM 1925 O O . LEU A 1 242 ? 2.344 16.653 -3.002 1.00 42.97 242 LEU A O 1
ATOM 1929 N N . PHE A 1 243 ? 0.417 15.499 -2.951 1.00 52.16 243 PHE A N 1
ATOM 1930 C CA . PHE A 1 243 ? 0.447 14.920 -4.298 1.00 52.16 243 PHE A CA 1
ATOM 1931 C C . PHE A 1 243 ? -0.867 15.178 -5.062 1.00 52.16 243 PHE A C 1
ATOM 1933 O O . PHE A 1 243 ? -1.420 14.275 -5.694 1.00 52.16 243 PHE A O 1
ATOM 1940 N N . GLY A 1 244 ? -1.424 16.390 -4.945 1.00 35.78 244 GLY A N 1
ATOM 1941 C CA . GLY A 1 244 ? -2.692 16.780 -5.567 1.00 35.78 244 GLY A CA 1
ATOM 1942 C C . GLY A 1 244 ? -2.781 16.393 -7.046 1.00 35.78 244 GLY A C 1
ATOM 1943 O O . GLY A 1 244 ? -1.882 16.693 -7.827 1.00 35.78 244 GLY A O 1
ATOM 1944 N N . SER A 1 245 ? -3.872 15.704 -7.408 1.00 40.88 245 SER A N 1
ATOM 1945 C CA . SER A 1 245 ? -4.220 15.236 -8.766 1.00 40.88 245 SER A CA 1
ATOM 1946 C C . SER A 1 245 ? -3.226 14.273 -9.445 1.00 40.88 245 SER A C 1
ATOM 1948 O O . SER A 1 245 ? -2.920 14.437 -10.618 1.00 40.88 245 SER A O 1
ATOM 1950 N N . SER A 1 246 ? -2.722 13.254 -8.738 1.00 42.41 246 SER A N 1
ATOM 1951 C CA . SER A 1 246 ? -1.768 12.280 -9.321 1.00 42.41 246 SER A CA 1
ATOM 1952 C C . SER A 1 246 ? -2.386 10.974 -9.860 1.00 42.41 246 SER A C 1
ATOM 1954 O O . SER A 1 246 ? -1.666 9.988 -10.010 1.00 42.41 246 SER A O 1
ATOM 1956 N N . PHE A 1 247 ? -3.686 10.948 -10.167 1.00 41.66 247 PHE A N 1
ATOM 1957 C CA . PHE A 1 247 ? -4.310 9.849 -10.915 1.00 41.66 247 PHE A CA 1
ATOM 1958 C C . PHE A 1 247 ? -5.056 10.388 -12.134 1.00 41.66 247 PHE A C 1
ATOM 1960 O O . PHE A 1 247 ? -5.913 11.277 -11.952 1.00 41.66 247 PHE A O 1
#

Sequence (247 aa):
MISKVGGTVAKICPKCGEELNQRGFCANCKISFEVYEKI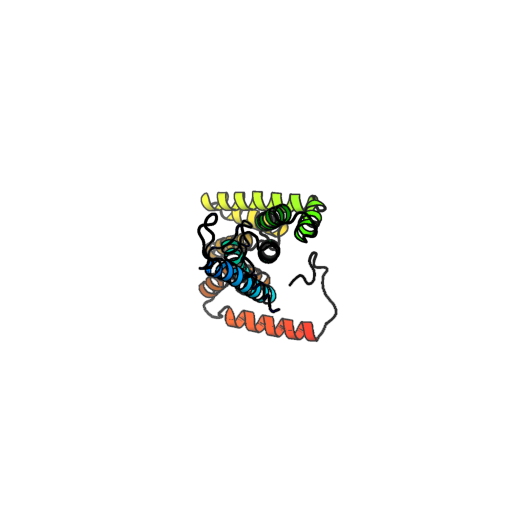KLSSKQLYNQGLHLAKVRDLSGAINVLQRSVRFDKTNIDARNLLGLVYFEIGETVLAIQQWVISKNQKPSDNIAGKYLKIIQENQTHLDKLSSAIKKYNQALQHIKQDSEDLAVIQLKKVLSLNPKFIKAYALLALCMIKENQIPKAQKILLKILTIDKNNYIARKYYDAISEEEPISKVVQTEEESDSRQEAAQPHRRAPVLFGSSF

Radius of gyration: 23.91 Å; Cα contacts (8 Å, |Δi|>4): 280; chains: 1; bounding box: 50×43×92 Å

Solvent-accessible surface area (backbone atoms only — not comparable to full-atom values): 13312 Å² total; per-residue (Å²): 135,91,78,83,81,82,74,78,79,79,51,60,33,93,87,78,68,46,67,32,48,100,87,39,34,26,77,90,79,70,43,42,50,69,60,53,50,50,37,50,50,52,16,53,53,27,27,55,51,17,51,54,30,44,67,72,28,20,37,65,60,14,47,56,34,16,53,50,13,34,68,57,25,80,79,43,51,67,32,30,46,51,41,14,51,48,28,42,60,43,42,38,50,70,61,13,51,53,30,22,53,54,37,28,72,74,37,76,68,100,40,70,36,54,56,56,52,46,62,50,63,75,35,52,71,59,48,52,34,46,54,52,21,50,56,31,44,55,50,17,55,50,26,50,77,64,76,35,50,71,61,16,48,55,28,31,54,52,21,40,74,50,39,78,43,30,44,69,49,42,55,53,46,23,51,52,28,48,74,72,68,37,50,75,60,18,46,56,39,30,52,54,40,37,76,64,21,62,64,39,62,69,40,50,54,54,40,38,75,72,32,94,88,61,50,56,71,60,57,53,51,55,51,53,57,49,50,54,56,50,48,74,73,50,88,80,81,75,76,92,49,97,66,66,86,81,114

pLDDT: mean 88.65, std 15.62, range [31.28, 98.75]

Mean predicted aligned error: 7.87 Å

Nearest PDB structures (foldseek):
  8dth-assembly1_A  TM=4.919E-01  e=2.167E-05  Arabidopsis thaliana
  3cv0-assembly1_A  TM=5.487E-01  e=2.716E-03  unclassified
  2ho1-assembly1_A  TM=4.113E-01  e=5.865E-04  Pseudomonas aeruginosa PAO1
  1a17-assembly1_A  TM=4.620E-01  e=8.676E-03  Homo sapi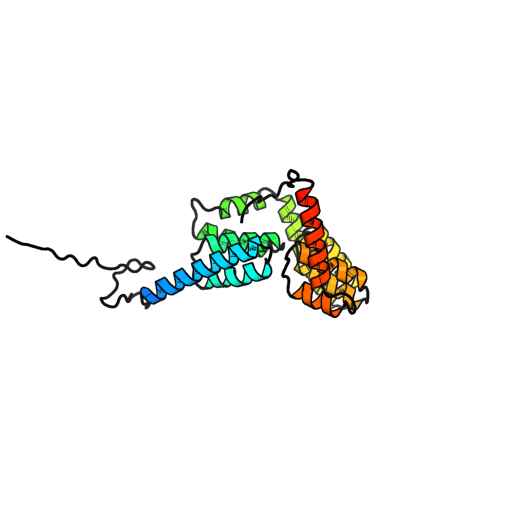ens
  9f8w-assembly2_B  TM=3.827E-01  e=1.201E-02  Trypanosoma brucei

Foldseek 3Di:
DDDDPPDPPFDADPPPRDTAPPQQADPVVRDHPVVLVVLLVQLVVLLVVLVVCVVVQQLVSSLVSLVVSCVSPVQPLSSLQSNLVSCVLLLVNVSSLVSLVSSCVSPVPPHCSVVVVCVVVVPVVLVVLSVQLVVLQVVLVVCVVVVNNVSSLVSLVSSCVSRVSNLVSLLVNLVSCVVVVVLVVSLVSLVSNCVSRVPPPSSQVVNQVSDPDDHVVVVSVVVVVVVVVVCVVPVPDDDDDVCPPPD